Protein AF-A0A841FQS4-F1 (afdb_monomer_lite)

Sequence (306 aa):
MAGNSASDIAAKIALVEILIAAPLTRNRNVFKIAAIIFASQCDPEGVIEIGKKWGEVAQTLREAQKAVTSVVDSVSEEEWKSDDRDAFAETMEDVKGALQGMEYLAQALSIAMTVLGYLLLVLVIAMASLATYLLILGIASVIPWTKAVASAQIKVVAPIGYQALRRLEDAIGATGRAMAALVGAAAVIDAGIQIGHGNARAFAGDAFNGVVDSLDEIAAGAAAYWEVKGFGAAIKGGGALALPALGAGTGLNILPLPGPNGETAPAGQASAYGNQWIPDKGGWRDYNKLDTGTGWNDKPTPTEPK

Foldseek 3Di:
DDDDDPLLVLLLLLLVLLVLLCVLLVDLLSLLLNLLSLLLNDDLVVLLVVLVVLLVVLVVLVVVLVVLVVVLVPDDCVNDPDPVNVVVVVVSVVVSVVSNLSSVLSNVSSVLSNVLSVLSSVLSVLSSVLSNVSSVLSVLCVPVVSNVVSSVVCVVSSVVSSVVSVVSVVVSVVSVVVNLVSLVVSLVVVQVVCVVVVNNVVSVPDSVVVSVVVVVVVVVVVVLSVVSSVVSVVSSVVPPDCPVVCPPDDLNCSDQDQDPVRDTDDRDCVVVVVVVPDPDPPPPDPPVPDPPDDDPDDDDDDDDDD

Radius of gyration: 28.56 Å; chains: 1; bounding box: 81×47×86 Å

pLDDT: mean 73.49, std 23.64, range [29.98, 97.81]

Structure (mmCIF, N/CA/C/O backbone):
data_AF-A0A841FQS4-F1
#
_entry.id   AF-A0A841FQS4-F1
#
loop_
_atom_site.group_PDB
_atom_site.id
_atom_site.type_symbol
_atom_site.label_atom_id
_atom_site.label_alt_id
_atom_site.label_comp_id
_atom_site.label_asym_id
_atom_site.label_entity_id
_atom_site.label_seq_id
_atom_site.pdbx_PDB_ins_code
_atom_site.Cartn_x
_atom_site.Cartn_y
_atom_site.Cartn_z
_atom_site.occupancy
_atom_site.B_iso_or_equiv
_atom_site.auth_seq_id
_atom_site.auth_comp_id
_atom_site.auth_asym_id
_atom_site.auth_atom_id
_atom_site.pdbx_PDB_model_num
ATOM 1 N N . MET A 1 1 ? 8.365 22.282 6.718 1.00 44.91 1 MET A N 1
ATOM 2 C CA . MET A 1 1 ? 8.619 21.829 5.335 1.00 44.91 1 MET A CA 1
ATOM 3 C C . MET A 1 1 ? 9.077 20.386 5.429 1.00 44.91 1 MET A C 1
ATOM 5 O O . MET A 1 1 ? 10.195 20.161 5.871 1.00 44.91 1 MET A O 1
ATOM 9 N N . ALA A 1 2 ? 8.197 19.420 5.165 1.00 53.47 2 ALA A N 1
ATOM 10 C CA . ALA A 1 2 ? 8.615 18.022 5.104 1.00 53.47 2 ALA A CA 1
ATOM 11 C C . ALA A 1 2 ? 9.486 17.861 3.851 1.00 53.47 2 ALA A C 1
ATOM 13 O O . ALA A 1 2 ? 9.052 18.223 2.758 1.00 53.47 2 ALA A O 1
ATOM 14 N N . GLY A 1 3 ? 10.740 17.443 4.019 1.00 71.12 3 GLY A N 1
ATOM 15 C CA . GLY A 1 3 ? 11.588 17.097 2.880 1.00 71.12 3 GLY A CA 1
ATOM 16 C C . GLY A 1 3 ? 10.996 15.897 2.143 1.00 71.12 3 GLY A C 1
ATOM 17 O O . GLY A 1 3 ? 10.368 15.049 2.770 1.00 71.12 3 GLY A O 1
ATOM 18 N N . ASN A 1 4 ? 11.184 15.831 0.824 1.00 83.12 4 ASN A N 1
ATOM 19 C CA . ASN A 1 4 ? 10.769 14.669 0.038 1.00 83.12 4 ASN A CA 1
ATOM 20 C C . ASN A 1 4 ? 11.457 13.407 0.586 1.00 83.12 4 ASN A C 1
ATOM 22 O O . ASN A 1 4 ? 12.676 13.421 0.794 1.00 83.12 4 ASN A O 1
ATOM 26 N N . SER A 1 5 ? 10.693 12.335 0.809 1.00 87.56 5 SER A N 1
ATOM 27 C CA . SER A 1 5 ? 11.239 11.042 1.226 1.00 87.56 5 SER A CA 1
ATOM 28 C C . SER A 1 5 ? 12.178 10.479 0.150 1.00 87.56 5 SER A C 1
ATOM 30 O O . SER A 1 5 ? 12.083 10.810 -1.038 1.00 87.56 5 SER A O 1
ATOM 32 N N . ALA A 1 6 ? 13.124 9.621 0.544 1.00 88.12 6 ALA A N 1
ATOM 33 C CA . ALA A 1 6 ? 14.054 9.012 -0.412 1.00 88.12 6 ALA A CA 1
ATOM 34 C C . ALA A 1 6 ? 13.309 8.156 -1.453 1.00 88.12 6 ALA A C 1
ATOM 36 O O . ALA A 1 6 ? 13.697 8.104 -2.623 1.00 88.12 6 ALA A O 1
ATOM 37 N N . SER A 1 7 ? 12.215 7.521 -1.028 1.00 86.75 7 SER A N 1
ATOM 38 C CA . SER A 1 7 ? 11.323 6.741 -1.883 1.00 86.75 7 SER A CA 1
ATOM 39 C C . SER A 1 7 ? 10.566 7.606 -2.903 1.00 86.75 7 SER A C 1
ATOM 41 O O . SER A 1 7 ? 10.516 7.230 -4.076 1.00 86.75 7 SER A O 1
ATOM 43 N N . ASP A 1 8 ? 10.077 8.792 -2.521 1.00 87.06 8 ASP A N 1
ATOM 44 C CA . ASP A 1 8 ? 9.467 9.759 -3.451 1.00 87.06 8 ASP A CA 1
ATOM 45 C C . ASP A 1 8 ? 10.464 10.232 -4.526 1.00 87.06 8 ASP A C 1
ATOM 47 O O . ASP A 1 8 ? 10.166 10.231 -5.726 1.00 87.06 8 ASP A O 1
ATOM 51 N N . ILE A 1 9 ? 11.695 10.557 -4.119 1.00 89.19 9 ILE A N 1
ATOM 52 C CA . ILE A 1 9 ? 12.762 10.943 -5.054 1.00 89.19 9 ILE A CA 1
ATOM 53 C C . ILE A 1 9 ? 13.064 9.796 -6.029 1.00 89.19 9 ILE A C 1
ATOM 55 O O . ILE A 1 9 ? 13.137 10.020 -7.240 1.00 89.19 9 ILE A O 1
ATOM 59 N N . ALA A 1 10 ? 13.199 8.564 -5.528 1.00 89.56 10 ALA A N 1
ATOM 60 C CA . ALA A 1 10 ? 13.464 7.394 -6.360 1.00 89.56 10 ALA A CA 1
ATOM 61 C C . ALA A 1 10 ? 12.340 7.136 -7.377 1.00 89.56 10 ALA A C 1
ATOM 63 O O . ALA A 1 10 ? 12.626 6.875 -8.547 1.00 89.56 10 ALA A O 1
ATOM 64 N N . ALA A 1 11 ? 11.071 7.261 -6.973 1.00 88.56 11 ALA A N 1
ATOM 65 C CA . ALA A 1 11 ? 9.926 7.097 -7.869 1.00 88.56 11 ALA A CA 1
ATOM 66 C C . ALA A 1 11 ? 9.901 8.160 -8.984 1.00 88.56 11 ALA A C 1
ATOM 68 O O . ALA A 1 11 ? 9.643 7.841 -10.150 1.00 88.56 11 ALA A O 1
ATOM 69 N N . LYS A 1 12 ? 10.225 9.416 -8.653 1.00 88.81 12 LYS A N 1
ATOM 70 C CA . LYS A 1 12 ? 10.324 10.515 -9.630 1.00 88.81 12 LYS A CA 1
ATOM 71 C C . LYS A 1 12 ? 11.471 10.307 -10.616 1.00 88.81 12 LYS A C 1
ATOM 73 O O . LYS A 1 12 ? 11.269 10.477 -11.819 1.00 88.81 12 LYS A O 1
ATOM 78 N N . ILE A 1 13 ? 12.644 9.892 -10.133 1.00 91.12 13 ILE A N 1
ATOM 79 C CA . ILE A 1 13 ? 13.789 9.551 -10.992 1.00 91.12 13 ILE A CA 1
ATOM 80 C C . ILE A 1 13 ? 13.413 8.402 -11.930 1.00 91.12 13 ILE A C 1
ATOM 82 O O . ILE A 1 13 ? 13.557 8.542 -13.143 1.00 91.12 13 ILE A O 1
ATOM 86 N N . ALA A 1 14 ? 12.838 7.319 -11.398 1.00 92.62 14 ALA A N 1
ATOM 87 C CA . ALA A 1 14 ? 12.398 6.170 -12.186 1.00 92.62 14 ALA A CA 1
ATOM 88 C C . ALA A 1 14 ? 11.432 6.572 -13.312 1.00 92.62 14 ALA A C 1
ATOM 90 O O . ALA A 1 14 ? 11.533 6.071 -14.435 1.00 92.62 14 ALA A O 1
ATOM 91 N N . LEU A 1 15 ? 10.509 7.502 -13.033 1.00 91.06 15 LEU A N 1
ATOM 92 C CA . LEU A 1 15 ? 9.587 8.023 -14.040 1.00 91.06 15 LEU A CA 1
ATOM 93 C C . LEU A 1 15 ? 10.327 8.771 -15.157 1.00 91.06 15 LEU A C 1
ATOM 95 O O . LEU A 1 15 ? 10.057 8.541 -16.335 1.00 91.06 15 LEU A O 1
ATOM 99 N N . VAL A 1 16 ? 11.265 9.654 -14.818 1.00 92.69 16 VAL A N 1
ATOM 100 C CA . VAL A 1 16 ? 12.047 10.383 -15.830 1.00 92.69 16 VAL A CA 1
ATOM 101 C C . VAL A 1 16 ? 12.859 9.407 -16.686 1.00 92.69 16 VAL A C 1
ATOM 103 O O . VAL A 1 16 ? 12.826 9.483 -17.916 1.00 92.69 16 VAL A O 1
ATOM 106 N N . GLU A 1 17 ? 13.531 8.445 -16.055 1.00 94.44 17 GLU A N 1
ATOM 107 C CA . GLU A 1 17 ? 14.345 7.446 -16.747 1.00 94.44 17 GLU A CA 1
ATOM 108 C C . GLU A 1 17 ? 13.517 6.595 -17.715 1.00 94.44 17 GLU A C 1
ATOM 110 O O . GLU A 1 17 ? 13.900 6.430 -18.878 1.00 94.44 17 GLU A O 1
ATOM 115 N N . ILE A 1 18 ? 12.356 6.090 -17.281 1.00 94.38 18 ILE A N 1
ATOM 116 C CA . ILE A 1 18 ? 11.516 5.247 -18.138 1.00 94.38 18 ILE A CA 1
ATOM 117 C C . ILE A 1 18 ? 10.878 6.043 -19.284 1.00 94.38 18 ILE A C 1
ATOM 119 O O . ILE A 1 18 ? 10.723 5.504 -20.384 1.00 94.38 18 ILE A O 1
ATOM 123 N N . LEU A 1 19 ? 10.554 7.325 -19.072 1.00 91.12 19 LEU A N 1
ATOM 124 C CA . LEU A 1 19 ? 10.032 8.205 -20.122 1.00 91.12 19 LEU A CA 1
ATOM 125 C C . LEU A 1 19 ? 11.078 8.496 -21.205 1.00 91.12 19 LEU A C 1
ATOM 127 O O . LEU A 1 19 ? 10.711 8.620 -22.373 1.00 91.12 19 LEU A O 1
ATOM 131 N N . ILE A 1 20 ? 12.366 8.539 -20.853 1.00 91.31 20 ILE A N 1
ATOM 132 C CA . ILE A 1 20 ? 13.469 8.622 -21.824 1.00 91.31 20 ILE A CA 1
ATOM 133 C C . ILE A 1 20 ? 13.703 7.258 -22.493 1.00 91.31 20 ILE A C 1
ATOM 135 O O . ILE A 1 20 ? 13.885 7.176 -23.710 1.00 91.31 20 ILE A O 1
ATOM 139 N N . ALA A 1 21 ? 13.662 6.163 -21.729 1.00 92.50 21 ALA A N 1
ATOM 140 C CA . ALA A 1 21 ? 13.907 4.814 -22.241 1.00 92.50 21 ALA A CA 1
ATOM 141 C C . ALA A 1 21 ? 12.836 4.345 -23.247 1.00 92.50 21 ALA A C 1
ATOM 143 O O . ALA A 1 21 ? 13.149 3.692 -24.248 1.00 92.50 21 ALA A O 1
ATOM 144 N N . ALA A 1 22 ? 11.562 4.664 -23.010 1.00 91.06 22 ALA A N 1
ATOM 145 C CA . ALA A 1 22 ? 10.444 4.218 -23.842 1.00 91.06 22 ALA A CA 1
ATOM 146 C C . ALA A 1 22 ? 10.589 4.569 -25.344 1.00 91.06 22 ALA A C 1
ATOM 148 O O . ALA A 1 22 ? 10.534 3.647 -26.168 1.00 91.06 22 ALA A O 1
ATOM 149 N N . PRO A 1 23 ? 10.837 5.833 -25.748 1.00 91.44 23 PRO A N 1
ATOM 150 C CA . PRO A 1 23 ? 11.033 6.180 -27.155 1.00 91.44 23 PRO A CA 1
ATOM 151 C C . PRO A 1 23 ? 12.329 5.607 -27.744 1.00 91.44 23 PRO A C 1
ATOM 153 O O . PRO A 1 23 ? 12.330 5.217 -28.914 1.00 91.44 23 PRO A O 1
ATOM 156 N N . LEU A 1 24 ? 13.408 5.505 -26.956 1.00 92.56 24 LEU A N 1
ATOM 157 C CA . LEU A 1 24 ? 14.686 4.945 -27.418 1.00 92.56 24 LEU A CA 1
ATOM 158 C C . LEU A 1 24 ? 14.552 3.464 -27.786 1.00 92.56 24 LEU A C 1
ATOM 160 O O . LEU A 1 24 ? 15.002 3.033 -28.846 1.00 92.56 24 LEU A O 1
ATOM 164 N N . THR A 1 25 ? 13.878 2.691 -26.935 1.00 91.62 25 THR A N 1
ATOM 165 C CA . THR A 1 25 ? 13.723 1.241 -27.116 1.00 91.62 25 THR A CA 1
ATOM 166 C C . THR A 1 25 ? 12.666 0.861 -28.156 1.00 91.62 25 THR A C 1
ATOM 168 O O . THR A 1 25 ? 12.694 -0.261 -28.670 1.00 91.62 25 THR A O 1
ATOM 171 N N . ARG A 1 26 ? 11.701 1.754 -28.439 1.00 92.62 26 ARG A N 1
ATOM 172 C CA . ARG A 1 26 ? 10.516 1.505 -29.291 1.00 92.62 26 ARG A CA 1
ATOM 173 C C . ARG A 1 26 ? 9.761 0.217 -28.928 1.00 92.62 26 ARG A C 1
ATOM 175 O O . ARG A 1 26 ? 9.121 -0.405 -29.777 1.00 92.62 26 ARG A O 1
ATOM 182 N N . ASN A 1 27 ? 9.841 -0.213 -27.669 1.00 92.25 27 ASN A N 1
ATOM 183 C CA . ASN A 1 27 ? 9.253 -1.465 -27.209 1.00 92.25 27 ASN A CA 1
ATOM 184 C C . ASN A 1 27 ? 7.958 -1.198 -26.432 1.00 92.25 27 ASN A C 1
ATOM 186 O O . ASN A 1 27 ? 7.949 -0.493 -25.425 1.00 92.25 27 ASN A O 1
ATOM 190 N N . ARG A 1 28 ? 6.856 -1.825 -26.858 1.00 93.06 28 ARG A N 1
ATOM 191 C CA . ARG A 1 28 ? 5.527 -1.642 -26.250 1.00 93.06 28 ARG A CA 1
ATOM 192 C C . ARG A 1 28 ? 5.483 -1.978 -24.754 1.00 93.06 28 ARG A C 1
ATOM 194 O O . ARG A 1 28 ? 4.702 -1.372 -24.028 1.00 93.06 28 ARG A O 1
ATOM 201 N N . ASN A 1 29 ? 6.278 -2.936 -24.277 1.00 92.94 29 ASN A N 1
ATOM 202 C CA . ASN A 1 29 ? 6.293 -3.285 -22.854 1.00 92.94 29 ASN A CA 1
ATOM 203 C C . ASN A 1 29 ? 6.981 -2.209 -22.005 1.00 92.94 29 ASN A C 1
ATOM 205 O O . ASN A 1 29 ? 6.556 -2.000 -20.878 1.00 92.94 29 ASN A O 1
ATOM 209 N N . VAL A 1 30 ? 7.949 -1.469 -22.556 1.00 92.69 30 VAL A N 1
ATOM 210 C CA . VAL A 1 30 ? 8.590 -0.341 -21.856 1.00 92.69 30 VAL A CA 1
ATOM 211 C C . VAL A 1 30 ? 7.589 0.801 -21.650 1.00 92.69 30 VAL A C 1
ATOM 213 O O . VAL A 1 30 ? 7.502 1.339 -20.554 1.00 92.69 30 VAL A O 1
ATOM 216 N N . PHE A 1 31 ? 6.722 1.080 -22.633 1.00 90.56 31 PHE A N 1
ATOM 217 C CA . PHE A 1 31 ? 5.599 2.017 -22.452 1.00 90.56 31 PHE A CA 1
ATOM 218 C C . PHE A 1 31 ? 4.590 1.553 -21.394 1.00 90.56 31 PHE A C 1
ATOM 220 O O . PHE A 1 31 ? 4.076 2.362 -20.628 1.00 90.56 31 PHE A O 1
ATOM 227 N N . LYS A 1 32 ? 4.299 0.247 -21.322 1.00 91.81 32 LYS A N 1
ATOM 228 C CA . LYS A 1 32 ? 3.426 -0.288 -20.265 1.00 91.81 32 LYS A CA 1
ATOM 229 C C . LYS A 1 32 ? 4.062 -0.162 -18.880 1.00 91.81 32 LYS A C 1
ATOM 231 O O . LYS A 1 32 ? 3.346 0.129 -17.933 1.00 91.81 32 LYS A O 1
ATOM 236 N N . ILE A 1 33 ? 5.374 -0.381 -18.771 1.00 92.50 33 ILE A N 1
ATOM 237 C CA . ILE A 1 33 ? 6.124 -0.162 -17.529 1.00 92.50 33 ILE A CA 1
ATOM 238 C C . ILE A 1 33 ? 6.059 1.318 -17.143 1.00 92.50 33 ILE A C 1
ATOM 240 O O . ILE A 1 33 ? 5.735 1.613 -16.002 1.00 92.50 33 ILE A O 1
ATOM 244 N N . ALA A 1 34 ? 6.254 2.241 -18.092 1.00 90.50 34 ALA A N 1
ATOM 245 C CA . ALA A 1 34 ? 6.119 3.675 -17.834 1.00 90.50 34 ALA A CA 1
ATOM 246 C C . ALA A 1 34 ? 4.733 4.043 -17.281 1.00 90.50 34 ALA A C 1
ATOM 248 O O . ALA A 1 34 ? 4.642 4.808 -16.329 1.00 90.50 34 ALA A O 1
ATOM 249 N N . ALA A 1 35 ? 3.663 3.450 -17.821 1.00 86.19 35 ALA A N 1
ATOM 250 C CA . ALA A 1 35 ? 2.310 3.656 -17.309 1.00 86.19 35 ALA A CA 1
ATOM 251 C C . ALA A 1 35 ? 2.124 3.128 -15.873 1.00 86.19 35 ALA A C 1
ATOM 253 O O . ALA A 1 35 ? 1.462 3.788 -15.080 1.00 86.19 35 ALA A O 1
ATOM 254 N N . ILE A 1 36 ? 2.718 1.976 -15.527 1.00 88.06 36 ILE A N 1
ATOM 255 C CA . ILE A 1 36 ? 2.707 1.455 -14.147 1.00 88.06 36 ILE A CA 1
ATOM 256 C C . ILE A 1 36 ? 3.462 2.404 -13.212 1.00 88.06 36 ILE A C 1
ATOM 258 O O . ILE A 1 36 ? 2.931 2.769 -12.169 1.00 88.06 36 ILE A O 1
ATOM 262 N N . ILE A 1 37 ? 4.669 2.833 -13.598 1.00 89.56 37 ILE A N 1
ATOM 263 C CA . ILE A 1 37 ? 5.503 3.742 -12.795 1.00 89.56 37 ILE A CA 1
ATOM 264 C C . ILE A 1 37 ? 4.786 5.070 -12.558 1.00 89.56 37 ILE A C 1
ATOM 266 O O . ILE A 1 37 ? 4.766 5.574 -11.440 1.00 89.56 37 ILE A O 1
ATOM 270 N N . PHE A 1 38 ? 4.149 5.607 -13.597 1.00 85.31 38 PHE A N 1
ATOM 271 C CA . PHE A 1 38 ? 3.341 6.814 -13.494 1.00 85.31 38 PHE A CA 1
ATOM 272 C C . PHE A 1 38 ? 2.141 6.630 -12.556 1.00 85.31 38 PHE A C 1
ATOM 274 O O . PHE A 1 38 ? 1.880 7.488 -11.722 1.00 85.31 38 PHE A O 1
ATOM 281 N N . ALA A 1 39 ? 1.438 5.497 -12.654 1.00 83.31 39 ALA A N 1
ATOM 282 C CA . ALA A 1 39 ? 0.281 5.212 -11.808 1.00 83.31 39 ALA A CA 1
ATOM 283 C C . ALA A 1 39 ? 0.629 4.859 -10.356 1.00 83.31 39 ALA A C 1
ATOM 285 O O . ALA A 1 39 ? -0.244 4.904 -9.494 1.00 83.31 39 ALA A O 1
ATOM 286 N N . SER A 1 40 ? 1.887 4.515 -10.088 1.00 85.19 40 SER A N 1
ATOM 287 C CA . SER A 1 40 ? 2.355 4.023 -8.790 1.00 85.19 40 SER A CA 1
ATOM 288 C C . SER A 1 40 ? 3.236 5.038 -8.057 1.00 85.19 40 SER A C 1
ATOM 290 O O . SER A 1 40 ? 4.112 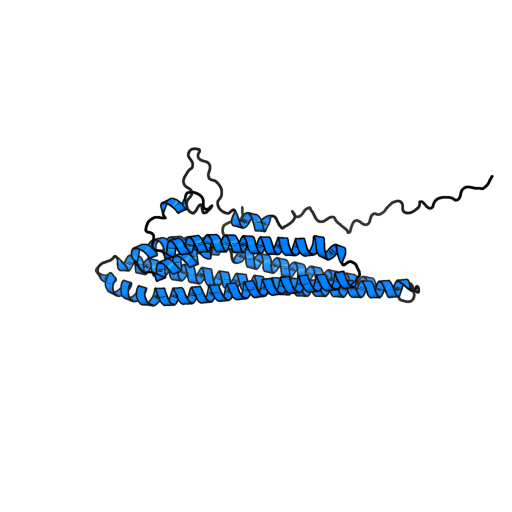4.649 -7.286 1.00 85.19 40 SER A O 1
ATOM 292 N N . GLN A 1 41 ? 3.039 6.340 -8.293 1.00 83.25 41 GLN A N 1
ATOM 293 C CA . GLN A 1 41 ? 3.691 7.382 -7.498 1.00 83.25 41 GLN A CA 1
ATOM 294 C C . GLN A 1 41 ? 3.021 7.483 -6.127 1.00 83.25 41 GLN A C 1
ATOM 296 O O . GLN A 1 41 ? 2.023 8.176 -5.948 1.00 83.25 41 GLN A O 1
ATOM 301 N N . CYS A 1 42 ? 3.561 6.744 -5.166 1.00 82.81 42 CYS A N 1
ATOM 302 C CA . CYS A 1 42 ? 3.098 6.708 -3.785 1.00 82.81 42 CYS A CA 1
ATOM 303 C C . CYS A 1 42 ? 4.251 7.001 -2.820 1.00 82.81 42 CYS A C 1
ATOM 305 O O . CYS A 1 42 ? 5.402 6.691 -3.126 1.00 82.81 42 CYS A O 1
ATOM 307 N N . ASP A 1 43 ? 3.923 7.521 -1.636 1.00 88.12 43 ASP A N 1
ATOM 308 C CA . ASP A 1 43 ? 4.860 7.679 -0.521 1.00 88.12 43 ASP A CA 1
ATOM 309 C C . ASP A 1 43 ? 4.719 6.494 0.459 1.00 88.12 43 ASP A C 1
ATOM 311 O O . ASP A 1 43 ? 3.824 6.501 1.311 1.00 88.12 43 ASP A O 1
ATOM 315 N N . PRO A 1 44 ? 5.536 5.426 0.329 1.00 90.94 44 PRO A N 1
ATOM 316 C CA . PRO A 1 44 ? 5.412 4.239 1.174 1.00 90.94 44 PRO A CA 1
ATOM 317 C C . PRO A 1 44 ? 5.711 4.539 2.647 1.00 90.94 44 PRO A C 1
ATOM 319 O O . PRO A 1 44 ? 5.134 3.903 3.528 1.00 90.94 44 PRO A O 1
ATOM 322 N N . GLU A 1 45 ? 6.591 5.504 2.923 1.00 89.50 45 GLU A N 1
ATOM 323 C CA . GLU A 1 45 ? 6.965 5.890 4.285 1.00 89.50 45 GLU A CA 1
ATOM 324 C C . GLU A 1 45 ? 5.774 6.506 5.024 1.00 89.50 45 GLU A C 1
ATOM 326 O O . GLU A 1 45 ? 5.487 6.094 6.151 1.00 89.50 45 GLU A O 1
ATOM 331 N N . GLY A 1 46 ? 5.016 7.385 4.359 1.00 89.12 46 GLY A N 1
ATOM 332 C CA . GLY A 1 46 ? 3.775 7.939 4.899 1.00 89.12 46 GLY A CA 1
ATOM 333 C C . GLY A 1 46 ? 2.741 6.863 5.251 1.00 89.12 46 GLY A C 1
ATOM 334 O O . GLY A 1 46 ? 2.132 6.917 6.320 1.00 89.12 46 GLY A O 1
ATOM 335 N N . VAL A 1 47 ? 2.585 5.828 4.416 1.00 89.88 47 VAL A N 1
ATOM 336 C CA . VAL A 1 47 ? 1.660 4.710 4.700 1.00 89.88 47 VAL A CA 1
ATOM 337 C C . VAL A 1 47 ? 2.105 3.908 5.930 1.00 89.88 47 VAL A C 1
ATOM 339 O O . VAL A 1 47 ? 1.278 3.558 6.775 1.00 89.88 47 VAL A O 1
ATOM 342 N N . ILE A 1 48 ? 3.409 3.649 6.076 1.00 92.25 48 ILE A N 1
ATOM 343 C CA . ILE A 1 48 ? 3.959 2.970 7.262 1.00 92.25 48 ILE A CA 1
ATOM 344 C C . ILE A 1 48 ? 3.748 3.824 8.518 1.00 92.25 48 ILE A C 1
ATOM 346 O O . ILE A 1 48 ? 3.397 3.291 9.571 1.00 92.25 48 ILE A O 1
ATOM 350 N N . GLU A 1 49 ? 3.944 5.141 8.431 1.00 91.56 49 GLU A N 1
ATOM 351 C CA . GLU A 1 49 ? 3.709 6.054 9.553 1.00 91.56 49 GLU A CA 1
ATOM 352 C C . GLU A 1 49 ? 2.239 6.049 9.993 1.00 91.56 49 GLU A C 1
ATOM 354 O O . GLU A 1 49 ? 1.958 5.955 11.189 1.00 91.56 49 GLU A O 1
ATOM 359 N N . ILE A 1 50 ? 1.296 6.070 9.046 1.00 87.88 50 ILE A N 1
ATOM 360 C CA . ILE A 1 50 ? -0.138 5.928 9.341 1.00 87.88 50 ILE A CA 1
ATOM 361 C C . ILE A 1 50 ? -0.412 4.588 10.036 1.00 87.88 50 ILE A C 1
ATOM 363 O O . ILE A 1 50 ? -1.128 4.549 11.038 1.00 87.88 50 ILE A O 1
ATOM 367 N N . GLY A 1 51 ? 0.204 3.499 9.566 1.00 91.00 51 GLY A N 1
ATOM 368 C CA . GLY A 1 51 ? 0.125 2.196 10.228 1.00 91.00 51 GLY A CA 1
ATOM 369 C C . GLY A 1 51 ? 0.591 2.243 11.687 1.00 91.00 51 GLY A C 1
ATOM 370 O O . GLY A 1 51 ? -0.075 1.691 12.563 1.00 91.00 51 GLY A O 1
ATOM 371 N N . LYS A 1 52 ? 1.684 2.953 11.989 1.00 94.56 52 LYS A N 1
ATOM 372 C CA . LYS A 1 52 ? 2.163 3.132 13.373 1.00 94.56 52 LYS A CA 1
ATOM 373 C C . LYS A 1 52 ? 1.175 3.914 14.237 1.00 94.56 52 LYS A C 1
ATOM 375 O O . LYS A 1 52 ? 0.903 3.477 15.350 1.00 94.56 52 LYS A O 1
ATOM 380 N N . LYS A 1 53 ? 0.585 4.994 13.713 1.00 92.19 53 LYS A N 1
ATOM 381 C CA . LYS A 1 53 ? -0.441 5.783 14.426 1.00 92.19 53 LYS A CA 1
ATOM 382 C C . LYS A 1 53 ? -1.655 4.931 14.805 1.00 92.19 53 LYS A C 1
ATOM 384 O O . LYS A 1 53 ? -2.128 5.012 15.930 1.00 92.19 53 LYS A O 1
ATOM 389 N N . TRP A 1 54 ? -2.110 4.044 13.919 1.00 92.19 54 TRP A N 1
ATOM 390 C CA . TRP A 1 54 ? -3.159 3.072 14.261 1.00 92.19 54 TRP A CA 1
ATOM 391 C C . TRP A 1 54 ? -2.736 2.087 15.360 1.00 92.19 54 TRP A C 1
ATOM 393 O O . TRP A 1 54 ? -3.558 1.679 16.178 1.00 92.19 54 TRP A O 1
ATOM 403 N N . GLY A 1 55 ? -1.451 1.732 15.416 1.00 94.19 55 GLY A N 1
ATOM 404 C CA . GLY A 1 55 ? -0.895 0.924 16.502 1.00 94.19 55 GLY A CA 1
ATOM 405 C C . GLY A 1 55 ? -0.909 1.659 17.845 1.00 94.19 55 GLY A C 1
ATOM 406 O O . GLY A 1 55 ? -1.255 1.061 18.862 1.00 94.19 55 GLY A O 1
ATOM 407 N N . GLU A 1 56 ? -0.600 2.958 17.845 1.00 95.12 56 GLU A N 1
ATOM 408 C CA . GLU A 1 56 ? -0.708 3.822 19.029 1.00 95.12 56 GLU A CA 1
ATOM 409 C C . GLU A 1 56 ? -2.165 3.929 19.503 1.00 95.12 56 GLU A C 1
ATOM 411 O O . GLU A 1 56 ? -2.431 3.753 20.689 1.00 95.12 56 GLU A O 1
ATOM 416 N N . VAL A 1 57 ? -3.122 4.103 18.581 1.00 91.25 57 VAL A N 1
ATOM 417 C CA . VAL A 1 57 ? -4.564 4.090 18.898 1.00 91.25 57 VAL A CA 1
ATOM 418 C C . VAL A 1 57 ? -4.976 2.771 19.556 1.00 91.25 57 VAL A C 1
ATOM 420 O O . VAL A 1 57 ? -5.661 2.787 20.578 1.00 91.25 57 VAL A O 1
ATOM 423 N N . ALA A 1 58 ? -4.528 1.628 19.026 1.00 94.38 58 ALA A N 1
ATOM 424 C CA . ALA A 1 58 ? -4.801 0.327 19.636 1.00 94.38 58 ALA A CA 1
ATOM 425 C C . ALA A 1 58 ? -4.243 0.242 21.069 1.00 94.38 58 ALA A C 1
ATOM 427 O O . ALA A 1 58 ? -4.917 -0.246 21.977 1.00 94.38 58 ALA A O 1
ATOM 428 N N . GLN A 1 59 ? -3.035 0.763 21.304 1.00 97.06 59 GLN A N 1
ATOM 429 C CA . GLN A 1 59 ? -2.461 0.813 22.648 1.00 97.06 59 GLN A CA 1
ATOM 430 C C . GLN A 1 59 ? -3.287 1.700 23.593 1.00 97.06 59 GLN A C 1
ATOM 432 O O . GLN A 1 59 ? -3.573 1.280 24.715 1.00 97.06 59 GLN A O 1
ATOM 437 N N . THR A 1 60 ? -3.712 2.884 23.147 1.00 94.94 60 THR A N 1
ATOM 438 C CA . THR A 1 60 ? -4.558 3.780 23.947 1.00 94.94 60 THR A CA 1
ATOM 439 C C . THR A 1 60 ? -5.900 3.134 24.299 1.00 94.94 60 THR A C 1
ATOM 441 O O . THR A 1 60 ? -6.342 3.233 25.442 1.00 94.94 60 THR A O 1
ATOM 444 N N . LEU A 1 61 ? -6.527 2.413 23.363 1.00 93.44 61 LEU A N 1
ATOM 445 C CA . LEU A 1 61 ? -7.772 1.677 23.621 1.00 93.44 61 LEU A CA 1
ATOM 446 C C . LEU A 1 61 ? -7.583 0.582 24.678 1.00 93.44 61 LEU A C 1
ATOM 448 O O . LEU A 1 61 ? -8.403 0.454 25.588 1.00 93.44 61 LEU A O 1
ATOM 452 N N . ARG A 1 62 ? -6.462 -0.145 24.625 1.00 96.62 62 ARG A N 1
ATOM 453 C CA . ARG A 1 62 ? -6.102 -1.141 25.644 1.00 96.62 62 ARG A CA 1
ATOM 454 C C . ARG A 1 62 ? -5.911 -0.513 27.025 1.00 96.62 62 ARG A C 1
ATOM 456 O O . ARG A 1 62 ? -6.308 -1.085 28.040 1.00 96.62 62 ARG A O 1
ATOM 463 N N . GLU A 1 63 ? -5.261 0.645 27.091 1.00 96.44 63 GLU A N 1
ATOM 464 C CA . GLU A 1 63 ? -5.063 1.385 28.342 1.00 96.44 63 GLU A CA 1
ATOM 465 C C . GLU A 1 63 ? -6.398 1.891 28.907 1.00 96.44 63 GLU A C 1
ATOM 467 O O . GLU A 1 63 ? -6.654 1.724 30.101 1.00 96.44 63 GLU A O 1
ATOM 472 N N . ALA A 1 64 ? -7.290 2.396 28.050 1.00 94.88 64 ALA A N 1
ATOM 473 C CA . ALA A 1 64 ? -8.648 2.776 28.432 1.00 94.88 64 ALA A CA 1
ATOM 474 C C . ALA A 1 64 ? -9.450 1.579 28.970 1.00 94.88 64 ALA A C 1
ATOM 476 O O . ALA A 1 64 ? -10.091 1.689 30.014 1.00 94.88 64 ALA A O 1
ATOM 477 N N . GLN A 1 65 ? -9.355 0.410 28.327 1.00 96.19 65 GLN A N 1
ATOM 478 C CA . GLN A 1 65 ? -10.004 -0.820 28.790 1.00 96.19 65 GLN A CA 1
ATOM 479 C C . GLN A 1 65 ? -9.5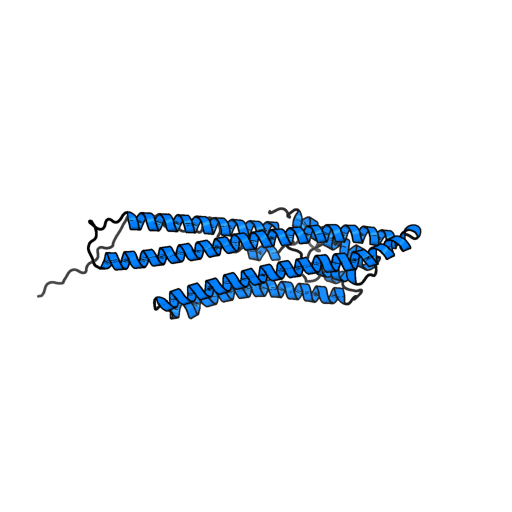36 -1.223 30.201 1.00 96.19 65 GLN A C 1
ATOM 481 O O . GLN A 1 65 ? -10.346 -1.615 31.049 1.00 96.19 65 GLN A O 1
ATOM 486 N N . LYS A 1 66 ? -8.228 -1.114 30.472 1.00 96.62 66 LYS A N 1
ATOM 487 C CA . LYS A 1 66 ? -7.656 -1.382 31.802 1.00 96.62 66 LYS A CA 1
ATOM 488 C C . LYS A 1 66 ? -8.134 -0.375 32.842 1.00 96.62 66 LYS A C 1
ATOM 490 O O . LYS A 1 66 ? -8.456 -0.785 33.952 1.00 96.62 66 LYS A O 1
ATOM 495 N N . ALA A 1 67 ? -8.199 0.908 32.489 1.00 95.56 67 ALA A N 1
ATOM 496 C CA . ALA A 1 67 ? -8.701 1.951 33.381 1.00 95.56 67 ALA A CA 1
ATOM 497 C C . ALA A 1 67 ? -10.175 1.715 33.739 1.00 95.56 67 ALA A C 1
ATOM 499 O O . ALA A 1 67 ? -10.526 1.733 34.915 1.00 95.56 67 ALA A O 1
ATOM 500 N N . VAL A 1 68 ? -11.007 1.395 32.743 1.00 95.00 68 VAL A N 1
ATOM 501 C CA . VAL A 1 68 ? -12.413 1.017 32.939 1.00 95.00 68 VAL A CA 1
ATOM 502 C C . VAL A 1 68 ? -12.534 -0.185 33.875 1.00 95.00 68 VAL A C 1
ATOM 504 O O . VAL A 1 68 ? -13.257 -0.115 34.863 1.00 95.00 68 VAL A O 1
ATOM 507 N N . THR A 1 69 ? -11.777 -1.255 33.615 1.00 95.75 69 THR A N 1
ATOM 508 C CA . THR A 1 69 ? -11.792 -2.458 34.465 1.00 95.75 69 THR A CA 1
ATOM 509 C C . THR A 1 69 ? -11.380 -2.119 35.901 1.00 95.75 69 THR A C 1
ATOM 511 O O . THR A 1 69 ? -12.057 -2.511 36.839 1.00 95.75 69 THR A O 1
ATOM 514 N N . SER A 1 70 ? -10.335 -1.306 36.082 1.00 96.25 70 SER A N 1
ATOM 515 C CA . SER A 1 70 ? -9.880 -0.885 37.411 1.00 96.25 70 SER A CA 1
ATOM 516 C C . SER A 1 70 ? -10.921 -0.066 38.179 1.00 96.25 70 SER A C 1
ATOM 518 O O . SER A 1 70 ? -10.967 -0.167 39.402 1.00 96.25 70 SER A O 1
ATOM 520 N N . VAL A 1 71 ? -11.713 0.769 37.500 1.00 94.06 71 VAL A N 1
ATOM 521 C CA . VAL A 1 71 ? -12.779 1.558 38.137 1.00 94.06 71 VAL A CA 1
ATOM 522 C C . VAL A 1 71 ? -13.936 0.651 38.542 1.00 94.06 71 VAL A C 1
ATOM 524 O O . VAL A 1 71 ? -14.409 0.756 39.671 1.00 94.06 71 VAL A O 1
ATOM 527 N N . VAL A 1 72 ? -14.342 -0.277 37.672 1.00 94.12 72 VAL A N 1
ATOM 528 C CA . VAL A 1 72 ? -15.406 -1.251 37.971 1.00 94.12 72 VAL A CA 1
ATOM 529 C C . VAL A 1 72 ? -15.008 -2.135 39.152 1.00 94.12 72 VAL A C 1
ATOM 531 O O . VAL A 1 72 ? -15.776 -2.262 40.100 1.00 94.12 72 VAL A O 1
ATOM 534 N N . ASP A 1 73 ? -13.779 -2.656 39.148 1.00 94.19 73 ASP A N 1
ATOM 535 C CA . ASP A 1 73 ? -13.262 -3.523 40.212 1.00 94.19 73 ASP A CA 1
ATOM 536 C C . ASP A 1 73 ? -13.086 -2.787 41.553 1.00 94.19 73 ASP A C 1
ATOM 538 O O . ASP A 1 73 ? -13.072 -3.420 42.609 1.00 94.19 73 ASP A O 1
ATOM 542 N N . SER A 1 74 ? -12.933 -1.455 41.540 1.00 94.56 74 SER A N 1
ATOM 543 C CA . SER A 1 74 ? -12.791 -0.667 42.773 1.00 94.56 74 SER A CA 1
ATOM 544 C C . SER A 1 74 ? -14.101 -0.435 43.523 1.00 94.56 74 SER A C 1
ATOM 546 O O . SER A 1 74 ? -14.063 -0.077 44.699 1.00 94.56 74 SER A O 1
ATOM 548 N N . VAL A 1 75 ? -15.250 -0.631 42.870 1.00 92.69 75 VAL A N 1
ATOM 549 C CA . VAL A 1 75 ? -16.558 -0.466 43.506 1.00 92.69 75 VAL A CA 1
ATOM 550 C C . VAL A 1 75 ? -16.935 -1.780 44.182 1.00 92.69 75 VAL A C 1
ATOM 552 O O . VAL A 1 75 ? -17.365 -2.735 43.531 1.00 92.69 75 VAL A O 1
ATOM 555 N N . SER A 1 76 ? -16.742 -1.845 45.500 1.00 89.38 76 SER A N 1
ATOM 556 C CA . SER A 1 76 ? -17.001 -3.072 46.253 1.00 89.38 76 SER A CA 1
ATOM 557 C C . SER A 1 76 ? -18.500 -3.404 46.301 1.00 89.38 76 SER A C 1
ATOM 559 O O . SER A 1 76 ? -19.355 -2.520 46.400 1.00 89.38 76 SER A O 1
ATOM 561 N N . GLU A 1 77 ? -18.837 -4.699 46.281 1.00 89.56 77 GLU A N 1
ATOM 562 C CA . GLU A 1 77 ? -20.237 -5.160 46.394 1.00 89.56 77 GLU A CA 1
ATOM 563 C C . GLU A 1 77 ? -20.876 -4.771 47.737 1.00 89.56 77 GLU A C 1
ATOM 565 O O . GLU A 1 77 ? -22.095 -4.743 47.901 1.00 89.56 77 GLU A O 1
ATOM 570 N N . GLU A 1 78 ? -20.037 -4.507 48.736 1.00 91.88 78 GLU A N 1
ATOM 571 C CA . GLU A 1 78 ? -20.462 -4.169 50.086 1.00 91.88 78 GLU A CA 1
ATOM 572 C C . GLU A 1 78 ? -20.961 -2.721 50.175 1.00 91.88 78 GLU A C 1
ATOM 574 O O . GLU A 1 78 ? -21.887 -2.450 50.948 1.00 91.88 78 GLU A O 1
ATOM 579 N N . GLU A 1 79 ? -20.393 -1.821 49.365 1.00 90.44 79 GLU A N 1
ATOM 580 C CA . GLU A 1 79 ? -20.689 -0.384 49.353 1.00 90.44 79 GLU A CA 1
ATOM 581 C C . GLU A 1 79 ? -21.907 -0.026 48.490 1.00 90.44 79 GLU A C 1
ATOM 583 O O . GLU A 1 79 ? -22.616 0.931 48.810 1.00 90.44 79 GLU A O 1
ATOM 588 N N . TRP A 1 80 ? -22.197 -0.801 47.437 1.00 92.62 80 TRP A N 1
ATOM 589 C CA . TRP A 1 80 ? -23.326 -0.550 46.536 1.00 92.62 80 TRP A CA 1
ATOM 590 C C . TRP A 1 80 ? -24.203 -1.797 46.364 1.00 92.62 80 TRP A C 1
ATOM 592 O O . TRP A 1 80 ? -23.827 -2.752 45.699 1.00 92.62 80 TRP A O 1
ATOM 602 N N . LYS A 1 81 ? -25.402 -1.786 46.963 1.00 90.88 81 LYS A N 1
ATOM 603 C CA . LYS A 1 81 ? -26.334 -2.935 46.983 1.00 90.88 81 LYS A CA 1
ATOM 604 C C . LYS A 1 81 ? -27.645 -2.719 46.213 1.00 90.88 81 LYS A C 1
ATOM 606 O O . LYS A 1 81 ? -28.601 -3.442 46.475 1.00 90.88 81 LYS A O 1
ATOM 611 N N . SER A 1 82 ? -27.750 -1.698 45.359 1.00 92.88 82 SER A N 1
ATOM 612 C CA . SER A 1 82 ? -28.989 -1.476 44.592 1.00 92.88 82 SER A CA 1
ATOM 613 C C . SER A 1 82 ? -28.990 -2.272 43.290 1.00 92.88 82 SER A C 1
ATOM 615 O O . SER A 1 82 ? -27.926 -2.569 42.756 1.00 92.88 82 SER A O 1
ATOM 617 N N . ASP A 1 83 ? -30.184 -2.552 42.761 1.00 92.12 83 ASP A N 1
ATOM 618 C CA . ASP A 1 83 ? -30.380 -3.190 41.448 1.00 92.12 83 ASP A CA 1
ATOM 619 C C . ASP A 1 83 ? -29.686 -2.405 40.311 1.00 92.12 83 ASP A C 1
ATOM 621 O O . ASP A 1 83 ? -29.303 -2.972 39.290 1.00 92.12 83 ASP A O 1
ATOM 625 N N . ASP A 1 84 ? -29.448 -1.100 40.506 1.00 93.62 84 ASP A N 1
ATOM 626 C CA . ASP A 1 84 ? -28.699 -0.262 39.561 1.00 93.62 84 ASP A CA 1
ATOM 627 C C . ASP A 1 84 ? -27.230 -0.689 39.423 1.00 93.62 84 ASP A C 1
ATOM 629 O O . ASP A 1 84 ? -26.612 -0.409 38.395 1.00 93.62 84 ASP A O 1
ATOM 633 N N . ARG A 1 85 ? -26.657 -1.359 40.437 1.00 91.31 85 ARG A N 1
ATOM 634 C CA . ARG A 1 85 ? -25.285 -1.877 40.373 1.00 91.31 85 ARG A CA 1
ATOM 635 C C . ARG A 1 85 ? -25.154 -2.923 39.277 1.00 91.31 85 ARG A C 1
ATOM 637 O O . ARG A 1 85 ? -24.189 -2.874 38.519 1.00 91.31 85 ARG A O 1
ATOM 644 N N . ASP A 1 86 ? -26.104 -3.849 39.198 1.00 91.62 86 ASP A N 1
ATOM 645 C CA . ASP A 1 86 ? -26.058 -4.942 38.226 1.00 91.62 86 ASP A CA 1
ATOM 646 C C . ASP A 1 86 ? -26.223 -4.391 36.804 1.00 91.62 86 ASP A C 1
ATOM 648 O O . ASP A 1 86 ? -25.439 -4.725 35.918 1.00 91.62 86 ASP A O 1
ATOM 652 N N . ALA A 1 87 ? -27.151 -3.445 36.612 1.00 90.44 87 ALA A N 1
ATOM 653 C CA . ALA A 1 87 ? -27.323 -2.746 35.337 1.00 90.44 87 ALA A CA 1
ATOM 654 C C . ALA A 1 87 ? -26.074 -1.935 34.933 1.00 90.44 87 ALA A C 1
ATOM 656 O O . ALA A 1 87 ? -25.698 -1.887 33.757 1.00 90.44 87 ALA A O 1
ATOM 657 N N . PHE A 1 88 ? -25.404 -1.302 35.902 1.00 92.25 88 PHE A N 1
ATOM 658 C CA . PHE A 1 88 ? -24.135 -0.617 35.665 1.00 92.25 88 PHE A CA 1
ATOM 659 C C . PHE A 1 88 ? -23.025 -1.602 35.286 1.00 92.25 88 PHE A C 1
ATOM 661 O O . PHE A 1 88 ? -22.304 -1.351 34.323 1.00 92.25 88 PHE A O 1
ATOM 668 N N . ALA A 1 89 ? -22.894 -2.719 36.004 1.00 91.19 89 ALA A N 1
ATOM 669 C CA . ALA A 1 89 ? -21.890 -3.741 35.721 1.00 91.19 89 ALA A CA 1
ATOM 670 C C . ALA A 1 89 ? -22.059 -4.322 34.309 1.00 91.19 89 ALA A C 1
ATOM 672 O O . ALA A 1 89 ? -21.077 -4.393 33.571 1.00 91.19 89 ALA A O 1
ATOM 673 N N . GLU A 1 90 ? -23.296 -4.634 33.911 1.00 91.56 90 GLU A N 1
ATOM 674 C CA . GLU A 1 90 ? -23.635 -5.095 32.559 1.00 91.56 90 GLU A CA 1
ATOM 675 C C . GLU A 1 90 ? -23.240 -4.052 31.499 1.00 91.56 90 GLU A C 1
ATOM 677 O O . GLU A 1 90 ? -22.490 -4.349 30.571 1.00 91.56 90 GLU A O 1
ATOM 682 N N . THR A 1 91 ? -23.619 -2.784 31.699 1.00 91.38 91 THR A N 1
ATOM 683 C CA . THR A 1 91 ? -23.257 -1.692 30.774 1.00 91.38 91 THR A CA 1
ATOM 684 C C . THR A 1 91 ? -21.738 -1.517 30.655 1.00 91.38 91 THR A C 1
ATOM 686 O O . THR A 1 91 ? -21.203 -1.264 29.573 1.00 91.38 91 THR A O 1
ATOM 689 N N . MET A 1 92 ? -21.008 -1.628 31.765 1.00 93.69 92 MET A N 1
ATOM 690 C CA . MET A 1 92 ? -19.551 -1.494 31.759 1.00 93.69 92 MET A CA 1
ATOM 691 C C . MET A 1 92 ? -18.858 -2.691 31.096 1.00 93.69 92 MET A C 1
ATOM 693 O O . MET A 1 92 ? -17.801 -2.512 30.479 1.00 93.69 92 MET A O 1
ATOM 697 N N . GLU A 1 93 ? -19.441 -3.889 31.179 1.00 91.44 93 GLU A N 1
ATOM 698 C CA . GLU A 1 93 ? -18.986 -5.062 30.432 1.00 91.44 93 GLU A CA 1
ATOM 699 C C . GLU A 1 93 ? -19.159 -4.858 28.918 1.00 91.44 93 GLU A C 1
ATOM 701 O O . GLU A 1 93 ? -18.207 -5.088 28.162 1.00 91.44 93 GLU A O 1
ATOM 706 N N . ASP A 1 94 ? -20.289 -4.297 28.481 1.00 88.25 94 ASP A N 1
ATOM 707 C CA . ASP A 1 94 ? -20.517 -3.937 27.075 1.00 88.25 94 ASP A CA 1
ATOM 708 C C . ASP A 1 94 ? -19.508 -2.894 26.574 1.00 88.25 94 ASP A C 1
ATOM 710 O O . ASP A 1 94 ? -18.912 -3.049 25.501 1.00 88.25 94 ASP A O 1
ATOM 714 N N . VAL A 1 95 ? -19.240 -1.852 27.372 1.00 88.75 95 VAL A N 1
ATOM 715 C CA . VAL A 1 95 ? -18.219 -0.838 27.052 1.00 88.75 95 VAL A CA 1
ATOM 716 C C . VAL A 1 95 ? -16.834 -1.478 26.932 1.00 88.75 95 VAL A C 1
ATOM 718 O O . VAL A 1 95 ? -16.081 -1.167 26.002 1.00 88.75 95 VAL A O 1
ATOM 721 N N . LYS A 1 96 ? -16.484 -2.402 27.834 1.00 91.38 96 LYS A N 1
ATOM 722 C CA . LYS A 1 96 ? -15.219 -3.146 27.776 1.00 91.38 96 LYS A CA 1
ATOM 723 C C . LYS A 1 96 ? -15.123 -3.992 26.505 1.00 91.38 96 LYS A C 1
ATOM 725 O O . LYS A 1 96 ? -14.052 -4.021 25.888 1.00 91.38 96 LYS A O 1
ATOM 730 N N . GLY A 1 97 ? -16.216 -4.642 26.106 1.00 87.31 97 GLY A N 1
ATOM 731 C CA . GLY A 1 97 ? -16.316 -5.399 24.859 1.00 87.31 97 GLY A CA 1
ATOM 732 C C . GLY A 1 97 ? -16.133 -4.516 23.622 1.00 87.31 97 GLY A C 1
ATOM 733 O O . GLY A 1 97 ? -15.343 -4.852 22.736 1.00 87.31 97 GLY A O 1
ATOM 734 N N . ALA A 1 98 ? -16.777 -3.346 23.589 1.00 84.69 98 ALA A N 1
ATOM 735 C CA . ALA A 1 98 ? -16.639 -2.380 22.500 1.00 84.69 98 ALA A CA 1
ATOM 736 C C . ALA A 1 98 ? -15.202 -1.838 22.377 1.00 84.69 98 ALA A C 1
ATOM 738 O O . ALA A 1 98 ? -14.644 -1.805 21.277 1.00 84.69 98 ALA A O 1
ATOM 739 N N . LEU A 1 99 ? -14.564 -1.478 23.501 1.00 88.56 99 LEU A N 1
ATOM 740 C CA . LEU A 1 99 ? -13.160 -1.043 23.531 1.00 88.56 99 LEU A CA 1
ATOM 741 C C . LEU A 1 99 ? -12.215 -2.127 23.004 1.00 88.56 99 LEU A C 1
ATOM 743 O O . LEU A 1 99 ? -11.330 -1.831 22.200 1.00 88.56 99 LEU A O 1
ATOM 747 N N . GLN A 1 100 ? -12.431 -3.382 23.400 1.00 91.25 100 GLN A N 1
ATOM 748 C CA . GLN A 1 100 ? -11.639 -4.514 22.920 1.00 91.25 100 GLN A CA 1
ATOM 749 C C . GLN A 1 100 ? -11.841 -4.766 21.416 1.00 91.25 100 GLN A C 1
ATOM 751 O O . GLN A 1 100 ? -10.878 -5.036 20.696 1.00 91.25 100 GLN A O 1
ATOM 756 N N . GLY A 1 101 ? -13.074 -4.648 20.916 1.00 85.25 101 GLY A N 1
ATOM 757 C CA . GLY A 1 101 ? -13.370 -4.752 19.485 1.00 85.25 101 GLY A CA 1
ATOM 758 C C . GLY A 1 101 ? -12.654 -3.675 18.663 1.00 85.25 101 GLY A C 1
ATOM 759 O O . GLY A 1 101 ? -12.002 -3.987 17.662 1.00 85.25 101 GLY A O 1
ATOM 760 N N . MET A 1 102 ? -12.710 -2.419 19.121 1.00 86.00 102 MET A N 1
ATOM 761 C CA . MET A 1 102 ? -12.003 -1.299 18.489 1.00 86.00 102 MET A CA 1
ATOM 762 C C . MET A 1 102 ? -10.480 -1.465 18.552 1.00 86.00 102 MET A C 1
ATOM 764 O O . MET A 1 102 ? -9.794 -1.148 17.580 1.00 86.00 102 MET A O 1
ATOM 768 N N . GLU A 1 103 ? -9.942 -1.999 19.654 1.00 90.94 103 GLU A N 1
ATOM 769 C CA . GLU A 1 103 ? -8.515 -2.308 19.781 1.00 90.94 103 GLU A CA 1
ATOM 770 C C . GLU A 1 103 ? -8.066 -3.293 18.693 1.00 90.94 103 GLU A C 1
ATOM 772 O O . GLU A 1 103 ? -7.088 -3.027 17.987 1.00 90.94 103 GLU A O 1
ATOM 777 N N . TYR A 1 104 ? -8.782 -4.410 18.520 1.00 88.88 104 TYR A N 1
ATOM 778 C CA . TYR A 1 104 ? -8.439 -5.406 17.501 1.00 88.88 104 TYR A CA 1
ATOM 779 C C . TYR A 1 104 ? -8.527 -4.844 16.084 1.00 88.88 104 TYR A C 1
ATOM 781 O O . TYR A 1 104 ? -7.667 -5.144 15.251 1.00 88.88 104 TYR A O 1
ATOM 789 N N . LEU A 1 105 ? -9.527 -4.006 15.812 1.00 86.62 105 LEU A N 1
ATOM 790 C CA . LEU A 1 105 ? -9.662 -3.325 14.530 1.00 86.62 105 LEU A CA 1
ATOM 791 C C . LEU A 1 105 ? -8.473 -2.396 14.258 1.00 86.62 105 LEU A C 1
ATOM 793 O O . LEU A 1 105 ? -7.845 -2.492 13.202 1.00 86.62 105 LEU A O 1
ATOM 797 N N . ALA A 1 106 ? -8.135 -1.532 15.217 1.00 88.69 106 ALA A N 1
ATOM 798 C CA . ALA A 1 106 ? -7.012 -0.607 15.108 1.00 88.69 106 ALA A CA 1
ATOM 799 C C . ALA A 1 106 ? -5.683 -1.361 14.918 1.00 88.69 106 ALA A C 1
ATOM 801 O O . ALA A 1 106 ? -4.874 -1.000 14.060 1.00 88.69 106 ALA A O 1
ATOM 802 N N . GLN A 1 107 ? -5.484 -2.466 15.643 1.00 94.12 107 GLN A N 1
ATOM 803 C CA . GLN A 1 107 ? -4.310 -3.322 15.482 1.00 94.12 107 GLN A CA 1
ATOM 804 C C . GLN A 1 107 ? -4.263 -3.981 14.093 1.00 94.12 107 GLN A C 1
ATOM 806 O O . GLN A 1 107 ? -3.203 -4.017 13.461 1.00 94.12 107 GLN A O 1
ATOM 811 N N . ALA A 1 108 ? -5.394 -4.477 13.588 1.00 88.25 108 ALA A N 1
ATOM 812 C CA . ALA A 1 108 ? -5.470 -5.066 12.255 1.00 88.25 108 ALA A CA 1
ATOM 813 C C . ALA A 1 108 ? -5.164 -4.032 11.157 1.00 88.25 108 ALA A C 1
ATOM 815 O O . ALA A 1 108 ? -4.384 -4.326 10.247 1.00 88.25 108 ALA A O 1
ATOM 816 N N . LEU A 1 109 ? -5.699 -2.811 11.272 1.00 87.19 109 LEU A N 1
ATOM 817 C CA . LEU A 1 109 ? -5.388 -1.696 10.371 1.00 87.19 109 LEU A CA 1
ATOM 818 C C . LEU A 1 109 ? -3.910 -1.304 10.437 1.00 87.19 109 LEU A C 1
ATOM 820 O O . LEU A 1 109 ? -3.281 -1.122 9.394 1.00 87.19 109 LEU A O 1
ATOM 824 N N . SER A 1 110 ? -3.333 -1.246 11.639 1.00 93.00 110 SER A N 1
ATOM 825 C CA . SER A 1 110 ? -1.909 -0.968 11.843 1.00 93.00 110 SER A CA 1
ATOM 826 C C . SER A 1 110 ? -1.021 -1.953 11.081 1.00 93.00 110 SER A C 1
ATOM 828 O O . SER A 1 110 ? -0.147 -1.545 10.305 1.00 93.00 110 SER A O 1
ATOM 830 N N . ILE A 1 111 ? -1.284 -3.254 11.240 1.00 93.31 111 ILE A N 1
ATOM 831 C CA . ILE A 1 111 ? -0.531 -4.318 10.568 1.00 93.31 111 ILE A CA 1
ATOM 832 C C . ILE A 1 111 ? -0.738 -4.238 9.054 1.00 93.31 111 ILE A C 1
ATOM 834 O O . ILE A 1 111 ? 0.236 -4.269 8.299 1.00 93.31 111 ILE A O 1
ATOM 838 N N . ALA A 1 112 ? -1.983 -4.106 8.597 1.00 88.44 112 ALA A N 1
ATOM 839 C CA . ALA A 1 112 ? -2.304 -4.121 7.175 1.00 88.44 112 ALA A CA 1
ATOM 840 C C . ALA A 1 112 ? -1.709 -2.918 6.422 1.00 88.44 112 ALA A C 1
ATOM 842 O O . ALA A 1 112 ? -1.107 -3.106 5.362 1.00 88.44 112 ALA A O 1
ATOM 843 N N . MET A 1 113 ? -1.787 -1.711 6.994 1.00 89.94 113 MET A N 1
ATOM 844 C CA . MET A 1 113 ? -1.156 -0.507 6.437 1.00 89.94 113 MET A CA 1
ATOM 845 C C . MET A 1 113 ? 0.367 -0.632 6.423 1.00 89.94 113 MET A C 1
ATOM 847 O O . MET A 1 113 ? 1.005 -0.308 5.425 1.00 89.94 113 MET A O 1
ATOM 851 N N . THR A 1 114 ? 0.962 -1.180 7.484 1.00 94.00 114 THR A N 1
ATOM 852 C CA . THR A 1 114 ? 2.412 -1.416 7.531 1.00 94.00 114 THR A CA 1
ATOM 853 C C . THR A 1 114 ? 2.855 -2.384 6.429 1.00 94.00 114 THR A C 1
ATOM 855 O O . THR A 1 114 ? 3.805 -2.100 5.697 1.00 94.00 114 THR A O 1
ATOM 858 N N . VAL A 1 115 ? 2.142 -3.502 6.251 1.00 94.19 115 VAL A N 1
ATOM 859 C CA . VAL A 1 115 ? 2.408 -4.473 5.175 1.00 94.19 115 VAL A CA 1
ATOM 860 C C . VAL A 1 115 ? 2.228 -3.835 3.796 1.00 94.19 115 VAL A C 1
ATOM 862 O O . VAL A 1 115 ? 3.076 -4.027 2.923 1.00 94.19 115 VAL A O 1
ATOM 865 N N . LEU A 1 116 ? 1.166 -3.049 3.596 1.00 91.44 116 LEU A N 1
ATOM 866 C CA . LEU A 1 116 ? 0.943 -2.306 2.356 1.00 91.44 116 LEU A CA 1
ATOM 867 C C . LEU A 1 116 ? 2.102 -1.345 2.066 1.00 91.44 116 LEU A C 1
ATOM 869 O O . LEU A 1 116 ? 2.620 -1.341 0.951 1.00 91.44 116 LEU A O 1
ATOM 873 N N . GLY A 1 117 ? 2.541 -0.577 3.061 1.00 92.06 117 GLY A N 1
ATOM 874 C CA . GLY A 1 117 ? 3.668 0.341 2.932 1.00 92.06 117 GLY A CA 1
ATOM 875 C C . GLY A 1 117 ? 4.961 -0.366 2.518 1.00 92.06 117 GLY A C 1
ATOM 876 O O . GLY A 1 117 ? 5.653 0.097 1.612 1.00 92.06 117 GLY A O 1
ATOM 877 N N . TYR A 1 118 ? 5.250 -1.546 3.079 1.00 95.25 118 TYR A N 1
ATOM 878 C CA . TYR A 1 118 ? 6.389 -2.360 2.637 1.00 95.25 118 TYR A CA 1
ATOM 879 C C . TYR A 1 118 ? 6.232 -2.901 1.210 1.00 95.25 118 TYR A C 1
ATOM 881 O O . TYR A 1 118 ? 7.205 -2.901 0.454 1.00 95.25 118 TYR A O 1
ATOM 889 N N . LEU A 1 119 ? 5.033 -3.333 0.808 1.00 93.56 119 LEU A N 1
ATOM 890 C CA . LEU A 1 119 ? 4.776 -3.758 -0.574 1.00 93.56 119 LEU A CA 1
ATOM 891 C C . LEU A 1 119 ? 4.993 -2.607 -1.567 1.00 93.56 119 LEU A C 1
ATOM 893 O O . LEU A 1 119 ? 5.612 -2.811 -2.613 1.00 93.56 119 LEU A O 1
ATOM 897 N N . LEU A 1 120 ? 4.537 -1.400 -1.222 1.00 92.19 120 LEU A N 1
ATOM 898 C CA . LEU A 1 120 ? 4.763 -0.191 -2.014 1.00 92.19 120 LEU A CA 1
ATOM 899 C C . LEU A 1 120 ? 6.252 0.168 -2.078 1.00 92.19 120 LEU A C 1
ATOM 901 O O . LEU A 1 120 ? 6.755 0.480 -3.154 1.00 92.19 120 LEU A O 1
ATOM 905 N N . LEU A 1 121 ? 6.990 0.044 -0.971 1.00 93.50 121 LEU A N 1
ATOM 906 C CA . LEU A 1 121 ? 8.438 0.264 -0.957 1.00 93.50 121 LEU A CA 1
ATOM 907 C C . LEU A 1 121 ? 9.167 -0.704 -1.904 1.00 93.50 121 LEU A C 1
ATOM 909 O O . LEU A 1 121 ? 10.007 -0.281 -2.700 1.00 93.50 121 LEU A O 1
ATOM 913 N N . VAL A 1 122 ? 8.819 -1.995 -1.862 1.00 96.00 122 VAL A N 1
ATOM 914 C CA . VAL A 1 122 ? 9.370 -3.007 -2.780 1.00 96.00 122 VAL A CA 1
ATOM 915 C C . VAL A 1 122 ? 9.026 -2.673 -4.232 1.00 96.00 122 VAL A C 1
ATOM 917 O O . VAL A 1 122 ? 9.891 -2.790 -5.104 1.00 96.00 122 VAL A O 1
ATOM 920 N N . LEU A 1 123 ? 7.798 -2.219 -4.499 1.00 93.50 123 LEU A N 1
ATOM 921 C CA . LEU A 1 123 ? 7.390 -1.768 -5.827 1.00 93.50 123 LEU A CA 1
ATOM 922 C C . LEU A 1 123 ? 8.251 -0.589 -6.301 1.00 93.50 123 LEU A C 1
ATOM 924 O O . LEU A 1 123 ? 8.780 -0.653 -7.407 1.00 93.50 123 LEU A O 1
ATOM 928 N N . VAL A 1 124 ? 8.462 0.440 -5.475 1.00 93.25 124 VAL A N 1
ATOM 929 C CA . VAL A 1 124 ? 9.302 1.606 -5.813 1.00 93.25 124 VAL A CA 1
ATOM 930 C C . VAL A 1 124 ? 10.739 1.194 -6.136 1.00 93.25 124 VAL A C 1
ATOM 932 O O . VAL A 1 124 ? 11.277 1.611 -7.163 1.00 93.25 124 VAL A O 1
ATOM 935 N N . ILE A 1 125 ? 11.342 0.317 -5.329 1.00 95.31 125 ILE A N 1
ATOM 936 C CA . ILE A 1 125 ? 12.701 -0.191 -5.578 1.00 95.31 125 ILE A CA 1
ATOM 937 C C . ILE A 1 125 ? 12.762 -0.966 -6.903 1.00 95.31 125 ILE A C 1
ATOM 939 O O . ILE A 1 125 ? 13.693 -0.776 -7.694 1.00 95.31 125 ILE A O 1
ATOM 943 N N . ALA A 1 126 ? 11.770 -1.821 -7.171 1.00 95.31 126 ALA A N 1
ATOM 944 C CA . ALA A 1 126 ? 11.688 -2.585 -8.414 1.00 95.31 126 ALA A CA 1
ATOM 945 C C . ALA A 1 126 ? 11.500 -1.674 -9.637 1.00 95.31 126 ALA A C 1
ATOM 947 O O . ALA A 1 126 ? 12.141 -1.889 -10.668 1.00 95.31 126 ALA A O 1
ATOM 948 N N . MET A 1 127 ? 10.660 -0.642 -9.517 1.00 94.25 127 MET A N 1
ATOM 949 C CA . MET A 1 127 ? 10.421 0.357 -10.558 1.00 94.25 127 MET A CA 1
ATOM 950 C C . MET A 1 127 ? 11.686 1.148 -10.882 1.00 94.25 127 MET A C 1
ATOM 952 O O . MET A 1 127 ? 12.050 1.220 -12.054 1.00 94.25 127 MET A O 1
ATOM 956 N N . ALA A 1 128 ? 12.377 1.675 -9.868 1.00 95.00 128 ALA A N 1
ATOM 957 C CA . ALA A 1 128 ? 13.632 2.403 -10.045 1.00 95.00 128 ALA A CA 1
ATOM 958 C C . ALA A 1 128 ? 14.698 1.526 -10.707 1.00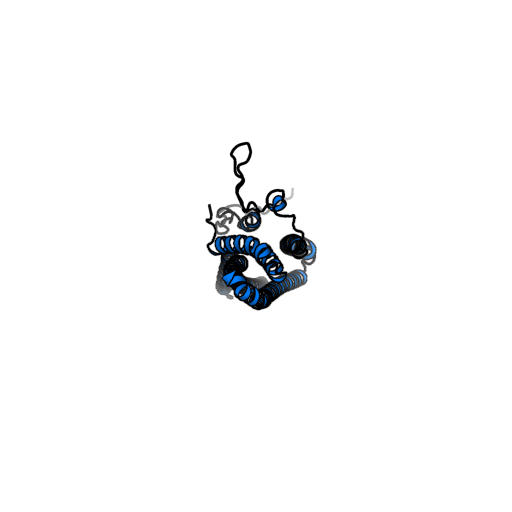 95.00 128 ALA A C 1
ATOM 960 O O . ALA A 1 128 ? 15.215 1.872 -11.764 1.00 95.00 128 ALA A O 1
ATOM 961 N N . SER A 1 129 ? 14.933 0.328 -10.168 1.00 96.44 129 SER A N 1
ATOM 962 C CA . SER A 1 129 ? 15.936 -0.599 -10.709 1.00 96.44 129 SER A CA 1
ATOM 963 C C . SER A 1 129 ? 15.659 -0.973 -12.171 1.00 96.44 129 SER A C 1
ATOM 965 O O . SER A 1 129 ? 16.569 -0.996 -13.004 1.00 96.44 129 SER A O 1
ATOM 967 N N . LEU A 1 130 ? 14.394 -1.257 -12.504 1.00 96.62 130 LEU A N 1
ATOM 968 C CA . LEU A 1 130 ? 13.995 -1.618 -13.862 1.00 96.62 130 LEU A CA 1
ATOM 969 C C . LEU A 1 130 ? 14.073 -0.423 -14.821 1.00 96.62 130 LEU A C 1
ATOM 971 O O . LEU A 1 130 ? 14.504 -0.599 -15.961 1.00 96.62 130 LEU A O 1
ATOM 975 N N . ALA A 1 131 ? 13.675 0.772 -14.377 1.00 96.62 131 ALA A N 1
ATOM 976 C CA . ALA A 1 131 ? 13.747 1.995 -15.171 1.00 96.62 131 ALA A CA 1
ATOM 977 C C . ALA A 1 131 ? 15.195 2.349 -15.522 1.00 96.62 131 ALA A C 1
ATOM 979 O O . ALA A 1 131 ? 15.501 2.501 -16.709 1.00 96.62 131 ALA A O 1
ATOM 980 N N . THR A 1 132 ? 16.094 2.355 -14.535 1.00 97.62 132 THR A N 1
ATOM 981 C CA . THR A 1 132 ? 17.520 2.638 -14.744 1.00 97.62 132 THR A CA 1
ATOM 982 C C . THR A 1 132 ? 18.138 1.627 -15.707 1.00 97.62 132 THR A C 1
ATOM 984 O O . THR A 1 132 ? 18.820 1.994 -16.667 1.00 97.62 132 THR A O 1
ATOM 987 N N . TYR A 1 133 ? 17.855 0.335 -15.518 1.00 97.81 133 TYR A N 1
ATOM 988 C CA . TYR A 1 133 ? 18.383 -0.709 -16.393 1.00 97.81 133 TYR A CA 1
ATOM 989 C C . TYR A 1 133 ? 17.862 -0.585 -17.836 1.00 97.81 133 TYR A C 1
ATOM 991 O O . TYR A 1 133 ? 18.634 -0.688 -18.795 1.00 97.81 133 TYR A O 1
ATOM 999 N N . LEU A 1 134 ? 16.565 -0.311 -18.018 1.00 96.88 134 LEU A N 1
ATOM 1000 C CA . LEU A 1 134 ? 15.979 -0.103 -19.346 1.00 96.88 134 LEU A CA 1
ATOM 1001 C C . LEU A 1 134 ? 16.466 1.186 -20.012 1.00 96.88 134 LEU A C 1
ATOM 1003 O O . LEU A 1 134 ? 16.582 1.204 -21.238 1.00 96.88 134 LEU A O 1
ATOM 1007 N N . LEU A 1 135 ? 16.788 2.230 -19.246 1.00 97.44 135 LEU A N 1
ATOM 1008 C CA . LEU A 1 135 ? 17.419 3.442 -19.766 1.00 97.44 135 LEU A CA 1
ATOM 1009 C C . LEU A 1 135 ? 18.808 3.140 -20.329 1.00 97.44 135 LEU A C 1
ATOM 1011 O O . LEU A 1 135 ? 19.085 3.495 -21.477 1.00 97.44 135 LEU A O 1
ATOM 1015 N N . ILE A 1 136 ? 19.649 2.426 -19.574 1.00 97.69 136 ILE A N 1
ATOM 1016 C CA . ILE A 1 136 ? 20.990 2.020 -20.025 1.00 97.69 136 ILE A CA 1
ATOM 1017 C C . ILE A 1 136 ? 20.891 1.208 -21.322 1.00 97.69 136 ILE A C 1
ATOM 1019 O O . ILE A 1 136 ? 21.592 1.498 -22.295 1.00 97.69 136 ILE A O 1
ATOM 1023 N N . LEU A 1 137 ? 19.979 0.232 -21.378 1.00 97.00 137 LEU A N 1
ATOM 1024 C CA . LEU A 1 137 ? 19.753 -0.545 -22.598 1.00 97.00 137 LEU A CA 1
ATOM 1025 C C . LEU A 1 137 ? 19.179 0.301 -23.741 1.00 97.00 137 LEU A C 1
ATOM 1027 O O . LEU A 1 137 ? 19.551 0.095 -24.897 1.00 97.00 137 LEU A O 1
ATOM 1031 N N . GLY A 1 138 ? 18.301 1.258 -23.443 1.00 95.62 138 GLY A N 1
ATOM 1032 C CA . GLY A 1 138 ? 17.761 2.207 -24.413 1.00 95.62 138 GLY A CA 1
ATOM 1033 C C . GLY A 1 138 ? 18.865 3.027 -25.073 1.00 95.62 138 GLY A C 1
ATOM 1034 O O . GLY A 1 138 ? 18.939 3.066 -26.303 1.00 95.62 138 GLY A O 1
ATOM 1035 N N . ILE A 1 139 ? 19.778 3.589 -24.280 1.00 95.88 139 ILE A N 1
ATOM 1036 C CA . ILE A 1 139 ? 20.956 4.317 -24.773 1.00 95.88 139 ILE A CA 1
ATOM 1037 C C . ILE A 1 139 ? 21.869 3.378 -25.579 1.00 95.88 139 ILE A C 1
ATOM 1039 O O . ILE A 1 139 ? 22.258 3.696 -26.702 1.00 95.88 139 ILE A O 1
ATOM 1043 N N . ALA A 1 140 ? 22.154 2.174 -25.079 1.00 95.69 140 ALA A N 1
ATOM 1044 C CA . ALA A 1 140 ? 22.967 1.197 -25.806 1.00 95.69 140 ALA A CA 1
ATOM 1045 C C . ALA A 1 140 ? 22.321 0.732 -27.129 1.00 95.69 140 ALA A C 1
ATOM 1047 O O . ALA A 1 140 ? 23.026 0.328 -28.057 1.00 95.69 140 ALA A O 1
ATOM 1048 N N . SER A 1 141 ? 20.992 0.796 -27.254 1.00 95.56 141 SER A N 1
ATOM 1049 C CA . SER A 1 141 ? 20.273 0.389 -28.468 1.00 95.56 141 SER A CA 1
ATOM 1050 C C . SER A 1 141 ? 20.419 1.371 -29.636 1.00 95.56 141 SER A C 1
ATOM 1052 O O . SER A 1 141 ? 20.235 0.976 -30.792 1.00 95.56 141 SER A O 1
ATOM 1054 N N . VAL A 1 142 ? 20.789 2.628 -29.366 1.00 94.50 142 VAL A N 1
ATOM 1055 C CA . VAL A 1 142 ? 21.041 3.631 -30.416 1.00 94.50 142 VAL A CA 1
ATOM 1056 C C . VAL A 1 142 ? 22.504 3.674 -30.863 1.00 94.50 142 VAL A C 1
ATOM 1058 O O . VAL A 1 142 ? 22.803 4.226 -31.920 1.00 94.50 142 VAL A O 1
ATOM 1061 N N . ILE A 1 143 ? 23.405 3.038 -30.114 1.00 96.19 143 ILE A N 1
ATOM 1062 C CA . ILE A 1 143 ? 24.831 2.952 -30.435 1.00 96.19 143 ILE A CA 1
ATOM 1063 C C . ILE A 1 143 ? 25.072 1.775 -31.406 1.00 96.19 143 ILE A C 1
ATOM 1065 O O . ILE A 1 143 ? 24.736 0.635 -31.068 1.00 96.19 143 ILE A O 1
ATOM 1069 N N . PRO A 1 144 ? 25.666 1.993 -32.600 1.00 96.06 144 PRO A N 1
ATOM 1070 C CA . PRO A 1 144 ? 25.730 0.980 -33.660 1.00 96.06 144 PRO A CA 1
ATOM 1071 C C . PRO A 1 144 ? 26.329 -0.371 -33.246 1.00 96.06 144 PRO A C 1
ATOM 1073 O O . PRO A 1 144 ? 25.780 -1.411 -33.605 1.00 96.06 144 PRO A O 1
ATOM 1076 N N . TRP A 1 145 ? 27.415 -0.373 -32.466 1.00 95.62 145 TRP A N 1
ATOM 1077 C CA . TRP A 1 145 ? 28.128 -1.601 -32.092 1.00 95.62 145 TRP A CA 1
ATOM 1078 C C . TRP A 1 145 ? 27.465 -2.392 -30.951 1.00 95.62 145 TRP A C 1
ATOM 1080 O O . TRP A 1 145 ? 27.674 -3.598 -30.855 1.00 95.62 145 TRP A O 1
ATOM 1090 N N . THR A 1 146 ? 26.629 -1.768 -30.112 1.00 95.81 146 THR A N 1
ATOM 1091 C CA . THR A 1 146 ? 25.879 -2.454 -29.035 1.00 95.81 146 THR A CA 1
ATOM 1092 C C . THR A 1 146 ? 24.419 -2.732 -29.387 1.00 95.81 146 THR A C 1
ATOM 1094 O O . THR A 1 146 ? 23.759 -3.514 -28.697 1.00 95.81 146 THR A O 1
ATOM 1097 N N . LYS A 1 147 ? 23.902 -2.132 -30.466 1.00 95.62 147 LYS A N 1
ATOM 1098 C CA . LYS A 1 147 ? 22.480 -2.142 -30.830 1.00 95.62 147 LYS A CA 1
ATOM 1099 C C . LYS A 1 147 ? 21.842 -3.527 -30.844 1.00 95.62 147 LYS A C 1
ATOM 1101 O O . LYS A 1 147 ? 20.749 -3.694 -30.300 1.00 95.62 147 LYS A O 1
ATOM 1106 N N . ALA A 1 148 ? 22.493 -4.511 -31.465 1.00 95.75 148 ALA A N 1
ATOM 1107 C CA . ALA A 1 148 ? 21.947 -5.862 -31.595 1.00 95.75 148 ALA A CA 1
ATOM 1108 C C . ALA A 1 148 ? 21.785 -6.544 -30.226 1.00 95.75 148 ALA A C 1
ATOM 1110 O O . ALA A 1 148 ? 20.713 -7.070 -29.922 1.00 95.75 148 ALA A O 1
ATOM 1111 N N . VAL A 1 149 ? 22.818 -6.462 -29.381 1.00 97.25 149 VAL A N 1
ATOM 1112 C CA . VAL A 1 149 ? 22.826 -7.052 -28.035 1.00 97.25 149 VAL A CA 1
ATOM 1113 C C . VAL A 1 149 ? 21.811 -6.350 -27.135 1.00 97.25 149 VAL A C 1
ATOM 1115 O O . VAL A 1 149 ? 20.972 -7.014 -26.527 1.00 97.25 149 VAL A O 1
ATOM 1118 N N . ALA A 1 150 ? 21.815 -5.014 -27.110 1.00 96.56 150 ALA A N 1
ATOM 1119 C CA . ALA A 1 150 ? 20.880 -4.231 -26.305 1.00 96.56 150 ALA A CA 1
ATOM 1120 C C . ALA A 1 150 ? 19.420 -4.499 -26.705 1.00 96.56 150 ALA A C 1
ATOM 1122 O O . ALA A 1 150 ? 18.577 -4.775 -25.853 1.00 96.56 150 ALA A O 1
ATOM 1123 N N . SER A 1 151 ? 19.120 -4.514 -28.008 1.00 95.12 151 SER A N 1
ATOM 1124 C CA . SER A 1 151 ? 17.768 -4.796 -28.512 1.00 95.12 151 SER A CA 1
ATOM 1125 C C . SER A 1 151 ? 17.293 -6.206 -28.156 1.00 95.12 151 SER A C 1
ATOM 1127 O O . SER A 1 151 ? 16.112 -6.398 -27.857 1.00 95.12 151 SER A O 1
ATOM 1129 N N . ALA A 1 152 ? 18.189 -7.198 -28.183 1.00 96.88 152 ALA A N 1
ATOM 1130 C CA . ALA A 1 152 ? 17.873 -8.559 -27.758 1.00 96.88 152 ALA A CA 1
ATOM 1131 C C . ALA A 1 152 ? 17.567 -8.617 -26.253 1.00 96.88 152 ALA A C 1
ATOM 1133 O O . ALA A 1 152 ? 16.548 -9.186 -25.865 1.00 96.88 152 ALA A O 1
ATOM 1134 N N . GLN A 1 153 ? 18.377 -7.959 -25.418 1.00 97.31 153 GLN A N 1
ATOM 1135 C CA . GLN A 1 153 ? 18.151 -7.908 -23.970 1.00 97.31 153 GLN A CA 1
ATOM 1136 C C . GLN A 1 153 ? 16.848 -7.185 -23.612 1.00 97.31 153 GLN A C 1
ATOM 1138 O O . GLN A 1 153 ? 16.071 -7.704 -22.814 1.00 97.31 153 GLN A O 1
ATOM 1143 N N . ILE A 1 154 ? 16.530 -6.058 -24.260 1.00 96.88 154 ILE A N 1
ATOM 1144 C CA . ILE A 1 154 ? 15.257 -5.341 -24.054 1.00 96.88 154 ILE A CA 1
ATOM 1145 C C . ILE A 1 154 ? 14.057 -6.262 -24.320 1.00 96.88 154 ILE A C 1
ATOM 1147 O O . ILE A 1 154 ? 13.083 -6.243 -23.565 1.00 96.88 154 ILE A O 1
ATOM 1151 N N . LYS A 1 155 ? 14.112 -7.086 -25.377 1.00 96.81 155 LYS A N 1
ATOM 1152 C CA . LYS A 1 155 ? 13.031 -8.029 -25.720 1.00 96.81 155 LYS A CA 1
ATOM 1153 C C . LYS A 1 155 ? 12.809 -9.106 -24.657 1.00 96.81 155 LYS A C 1
ATOM 1155 O O . LYS A 1 155 ? 11.699 -9.621 -24.589 1.00 96.81 155 LYS A O 1
ATOM 1160 N N . VAL A 1 156 ? 13.817 -9.422 -23.847 1.00 97.69 156 VAL A N 1
ATOM 1161 C CA . VAL A 1 156 ? 13.727 -10.406 -22.758 1.00 97.69 156 VAL A CA 1
ATOM 1162 C C . VAL A 1 156 ? 13.353 -9.732 -21.440 1.00 97.69 156 VAL A C 1
ATOM 1164 O O . VAL A 1 156 ? 12.414 -10.161 -20.771 1.00 97.69 156 VAL A O 1
ATOM 1167 N N . VAL A 1 157 ? 14.036 -8.644 -21.082 1.00 97.00 157 VAL A N 1
ATOM 1168 C CA . VAL A 1 157 ? 13.870 -7.997 -19.776 1.00 97.00 157 VAL A CA 1
ATOM 1169 C C . VAL A 1 157 ? 12.561 -7.223 -19.675 1.00 97.00 157 VAL A C 1
ATOM 1171 O O . VAL A 1 157 ? 11.891 -7.320 -18.651 1.00 97.00 157 VAL A O 1
ATOM 1174 N N . ALA A 1 158 ? 12.132 -6.507 -20.721 1.00 96.62 158 ALA A N 1
ATOM 1175 C CA . ALA A 1 158 ? 10.915 -5.695 -20.631 1.00 96.62 158 ALA A CA 1
ATOM 1176 C C . ALA A 1 158 ? 9.638 -6.526 -20.358 1.00 96.62 158 ALA A C 1
ATOM 1178 O O . ALA A 1 158 ? 8.854 -6.120 -19.501 1.00 96.62 158 ALA A O 1
ATOM 1179 N N . PRO A 1 159 ? 9.386 -7.684 -21.008 1.00 96.75 159 PRO A N 1
ATOM 1180 C CA . PRO A 1 159 ? 8.257 -8.543 -20.641 1.00 96.75 159 PRO A CA 1
ATOM 1181 C C . PRO A 1 159 ? 8.332 -9.089 -19.211 1.00 96.75 159 PRO A C 1
ATOM 1183 O O . PRO A 1 159 ? 7.314 -9.091 -18.521 1.00 96.75 159 PRO A O 1
ATOM 1186 N N . ILE A 1 160 ? 9.512 -9.542 -18.769 1.00 97.19 160 ILE A N 1
ATOM 1187 C CA . ILE A 1 160 ? 9.705 -10.115 -17.427 1.00 97.19 160 ILE A CA 1
ATOM 1188 C C . ILE A 1 160 ? 9.482 -9.037 -16.365 1.00 97.19 160 ILE A C 1
ATOM 1190 O O . ILE A 1 160 ? 8.691 -9.234 -15.446 1.00 97.19 160 ILE A O 1
ATOM 1194 N N . GLY A 1 161 ? 10.114 -7.874 -16.534 1.00 96.06 161 GLY A N 1
ATOM 1195 C CA . GLY A 1 161 ? 9.957 -6.732 -15.639 1.00 96.06 161 GLY A CA 1
ATOM 1196 C C . GLY A 1 161 ? 8.511 -6.240 -15.579 1.00 96.06 161 GLY A C 1
ATOM 1197 O O . GLY A 1 161 ? 7.982 -6.029 -14.493 1.00 96.06 161 GLY A O 1
ATOM 1198 N N . TYR A 1 162 ? 7.826 -6.155 -16.725 1.00 95.75 162 TYR A N 1
ATOM 1199 C CA . TYR A 1 162 ? 6.402 -5.812 -16.761 1.00 95.75 162 TYR A CA 1
ATOM 1200 C C . TYR A 1 162 ? 5.541 -6.806 -15.969 1.00 95.75 162 TYR A C 1
ATOM 1202 O O . TYR A 1 162 ? 4.694 -6.389 -15.183 1.00 95.75 162 TYR A O 1
ATOM 1210 N N . GLN A 1 163 ? 5.752 -8.114 -16.150 1.00 96.94 163 GLN A N 1
ATOM 1211 C CA . GLN A 1 163 ? 5.005 -9.129 -15.400 1.00 96.94 163 GLN A CA 1
ATOM 1212 C C . GLN A 1 163 ? 5.310 -9.084 -13.900 1.00 96.94 163 GLN A C 1
ATOM 1214 O O . GLN A 1 163 ? 4.395 -9.257 -13.098 1.00 96.94 163 GLN A O 1
ATOM 1219 N N . ALA A 1 164 ? 6.565 -8.841 -13.516 1.00 95.69 164 ALA A N 1
ATOM 1220 C CA . ALA A 1 164 ? 6.957 -8.716 -12.116 1.00 95.69 164 ALA A CA 1
ATOM 1221 C C . ALA A 1 164 ? 6.261 -7.525 -11.441 1.00 95.69 164 ALA A C 1
ATOM 1223 O O . ALA A 1 164 ? 5.612 -7.708 -10.412 1.00 95.69 164 ALA A O 1
ATOM 1224 N N . LEU A 1 165 ? 6.310 -6.339 -12.063 1.00 95.44 165 LEU A N 1
ATOM 1225 C CA . LEU A 1 165 ? 5.600 -5.159 -11.560 1.00 95.44 165 LEU A CA 1
ATOM 1226 C C . LEU A 1 165 ? 4.091 -5.400 -11.486 1.00 95.44 165 LEU A C 1
ATOM 1228 O O . LEU A 1 165 ? 3.462 -5.041 -10.498 1.00 95.44 165 LEU A O 1
ATOM 1232 N N . ARG A 1 166 ? 3.514 -6.083 -12.482 1.00 94.69 166 ARG A N 1
ATOM 1233 C CA . ARG A 1 166 ? 2.080 -6.381 -12.485 1.00 94.69 166 ARG A CA 1
ATOM 1234 C C . ARG A 1 166 ? 1.654 -7.273 -11.318 1.00 94.69 166 ARG A C 1
ATOM 1236 O O . ARG A 1 166 ? 0.620 -7.027 -10.714 1.00 94.69 166 ARG A O 1
ATOM 1243 N N . ARG A 1 167 ? 2.459 -8.281 -10.974 1.00 95.19 167 ARG A N 1
ATOM 1244 C CA . ARG A 1 167 ? 2.189 -9.143 -9.812 1.00 95.19 167 ARG A CA 1
ATOM 1245 C C . ARG A 1 167 ? 2.265 -8.370 -8.496 1.00 95.19 167 ARG A C 1
ATOM 1247 O O . ARG A 1 167 ? 1.481 -8.652 -7.597 1.00 95.19 167 ARG A O 1
ATOM 1254 N N . LEU A 1 168 ? 3.180 -7.404 -8.391 1.00 94.44 168 LEU A N 1
ATOM 1255 C CA . LEU A 1 168 ? 3.252 -6.514 -7.231 1.00 94.44 168 LEU A CA 1
ATOM 1256 C C . LEU A 1 168 ? 2.017 -5.604 -7.149 1.00 94.44 168 LEU A C 1
ATOM 1258 O O . LEU A 1 168 ? 1.430 -5.507 -6.076 1.00 94.44 168 LEU A O 1
ATOM 1262 N N . GLU A 1 169 ? 1.569 -5.016 -8.266 1.00 91.50 169 GLU A N 1
ATOM 1263 C CA . GLU A 1 169 ? 0.306 -4.256 -8.318 1.00 91.50 169 GLU A CA 1
ATOM 1264 C C . GLU A 1 169 ? -0.893 -5.113 -7.881 1.00 91.50 169 GLU A C 1
ATOM 1266 O O . GLU A 1 169 ? -1.728 -4.662 -7.099 1.00 91.50 169 GLU A O 1
ATOM 1271 N N . ASP A 1 170 ? -0.979 -6.357 -8.361 1.00 90.75 170 ASP A N 1
ATOM 1272 C CA . ASP A 1 170 ? -2.075 -7.265 -8.014 1.00 90.75 170 ASP A CA 1
ATOM 1273 C C . ASP A 1 170 ? -2.051 -7.631 -6.519 1.00 90.75 170 ASP A C 1
ATOM 1275 O O . ASP A 1 170 ? -3.109 -7.679 -5.885 1.00 90.75 170 ASP A O 1
ATOM 1279 N N . ALA A 1 171 ? -0.858 -7.835 -5.943 1.00 91.69 171 ALA A N 1
ATOM 1280 C CA . ALA A 1 171 ? -0.675 -8.080 -4.513 1.00 91.69 171 ALA A CA 1
ATOM 1281 C C . ALA A 1 171 ? -1.083 -6.862 -3.671 1.00 91.69 171 ALA A C 1
ATOM 1283 O O . ALA A 1 171 ? -1.853 -7.005 -2.724 1.00 91.69 171 ALA A O 1
ATOM 1284 N N . ILE A 1 172 ? -0.648 -5.660 -4.058 1.00 91.25 172 ILE A N 1
ATOM 1285 C CA . ILE A 1 172 ? -1.061 -4.395 -3.432 1.00 91.25 172 ILE A CA 1
ATOM 1286 C C . ILE A 1 172 ? -2.584 -4.237 -3.496 1.00 91.25 172 ILE A C 1
ATOM 1288 O O . ILE A 1 172 ? -3.225 -3.954 -2.484 1.00 91.25 172 ILE A O 1
ATOM 1292 N N . GLY A 1 173 ? -3.186 -4.491 -4.661 1.00 86.88 173 GLY A N 1
ATOM 1293 C CA . GLY A 1 173 ? -4.633 -4.426 -4.840 1.00 86.88 173 GLY A CA 1
ATOM 1294 C C . GLY A 1 173 ? -5.390 -5.464 -4.008 1.00 86.88 173 GLY A C 1
ATOM 1295 O O . GLY A 1 173 ? -6.489 -5.181 -3.532 1.00 86.88 173 GLY A O 1
ATOM 1296 N N . ALA A 1 174 ? -4.827 -6.659 -3.812 1.00 86.00 174 ALA A N 1
ATOM 1297 C CA . ALA A 1 174 ? -5.403 -7.676 -2.934 1.00 86.00 174 ALA A CA 1
ATOM 1298 C C . ALA A 1 174 ? -5.368 -7.238 -1.464 1.00 86.00 174 ALA A C 1
ATOM 1300 O O . ALA A 1 174 ? -6.398 -7.320 -0.795 1.00 86.00 174 ALA A O 1
ATOM 1301 N N . THR A 1 175 ? -4.237 -6.702 -0.995 1.00 85.38 175 THR A N 1
ATOM 1302 C CA . THR A 1 175 ? -4.108 -6.142 0.359 1.00 85.38 175 THR A CA 1
ATOM 1303 C C . THR A 1 175 ? -5.089 -4.988 0.570 1.00 85.38 175 THR A C 1
ATOM 1305 O O . THR A 1 175 ? -5.796 -4.964 1.574 1.00 85.38 175 THR A O 1
ATOM 1308 N N . GLY A 1 176 ? -5.217 -4.079 -0.404 1.00 83.44 176 GLY A N 1
ATOM 1309 C CA . GLY A 1 176 ? -6.187 -2.979 -0.362 1.00 83.44 176 GLY A CA 1
ATOM 1310 C C . GLY A 1 176 ? -7.637 -3.455 -0.235 1.00 83.44 176 GLY A C 1
ATOM 1311 O O . GLY A 1 176 ? -8.376 -2.966 0.616 1.00 83.44 176 GLY A O 1
ATOM 1312 N N . ARG A 1 177 ? -8.040 -4.468 -1.015 1.00 83.88 177 ARG A N 1
ATOM 1313 C CA . ARG A 1 177 ? -9.382 -5.071 -0.899 1.00 83.88 177 ARG A CA 1
ATOM 1314 C C . ARG A 1 177 ? -9.605 -5.755 0.449 1.00 83.88 177 ARG A C 1
ATOM 1316 O O . ARG A 1 177 ? -10.704 -5.663 0.985 1.00 83.88 177 ARG A O 1
ATOM 1323 N N . ALA A 1 178 ? -8.588 -6.421 0.995 1.00 78.81 178 ALA A N 1
ATOM 1324 C CA . ALA A 1 178 ? -8.676 -7.038 2.315 1.00 78.81 178 ALA A CA 1
ATOM 1325 C C . ALA A 1 178 ? -8.880 -5.985 3.418 1.00 78.81 178 ALA A C 1
ATOM 1327 O O . ALA A 1 178 ? -9.713 -6.185 4.298 1.00 78.81 178 ALA A O 1
ATOM 1328 N N . MET A 1 179 ? -8.193 -4.840 3.334 1.00 78.81 179 MET A N 1
ATOM 1329 C CA . MET A 1 179 ? -8.400 -3.716 4.256 1.00 78.81 179 MET A CA 1
ATOM 1330 C C . MET A 1 179 ? -9.800 -3.119 4.134 1.00 78.81 179 MET A C 1
ATOM 1332 O O . MET A 1 179 ? -10.466 -2.933 5.147 1.00 78.81 179 MET A O 1
ATOM 1336 N N . ALA A 1 180 ? -10.281 -2.888 2.910 1.00 77.69 180 ALA A N 1
ATOM 1337 C CA . ALA A 1 180 ? -11.640 -2.396 2.692 1.00 77.69 180 ALA A CA 1
ATOM 1338 C C . ALA A 1 180 ? -12.697 -3.363 3.256 1.00 77.69 180 ALA A C 1
ATOM 1340 O O . ALA A 1 180 ? -13.656 -2.932 3.891 1.00 77.69 180 ALA A O 1
ATOM 1341 N N . ALA A 1 181 ? -12.498 -4.675 3.084 1.00 76.00 181 ALA A N 1
ATOM 1342 C CA . ALA A 1 181 ? -13.378 -5.689 3.658 1.00 76.00 181 ALA A CA 1
ATOM 1343 C C . ALA A 1 181 ? -13.349 -5.685 5.194 1.00 76.00 181 ALA A C 1
ATOM 1345 O O . ALA A 1 181 ? -14.395 -5.837 5.818 1.00 76.00 181 ALA A O 1
ATOM 1346 N N . LEU A 1 182 ? -12.177 -5.485 5.802 1.00 78.12 182 LEU A N 1
ATOM 1347 C CA . LEU A 1 182 ? -12.019 -5.412 7.255 1.00 78.12 182 LEU A CA 1
ATOM 1348 C C . LEU A 1 182 ? -12.725 -4.182 7.847 1.00 78.12 182 LEU A C 1
ATOM 1350 O O . LEU A 1 182 ? -13.465 -4.319 8.818 1.00 78.12 182 LEU A O 1
ATOM 1354 N N . VAL A 1 183 ? -12.564 -3.008 7.228 1.00 78.00 183 VAL A N 1
ATOM 1355 C CA . VAL A 1 183 ? -13.282 -1.783 7.626 1.00 78.00 183 VAL A CA 1
ATOM 1356 C C . VAL A 1 183 ? -14.791 -1.956 7.446 1.00 78.00 183 VAL A C 1
ATOM 1358 O O . VAL A 1 183 ? -15.558 -1.645 8.353 1.00 78.00 183 VAL A O 1
ATOM 1361 N N . GLY A 1 184 ? -15.223 -2.521 6.315 1.00 71.00 184 GLY A N 1
ATOM 1362 C CA . GLY A 1 184 ? -16.638 -2.798 6.063 1.00 71.00 184 GLY A CA 1
ATOM 1363 C C . GLY A 1 184 ? -17.243 -3.773 7.078 1.00 71.00 184 GLY A C 1
ATOM 1364 O O . GLY A 1 184 ? -18.342 -3.541 7.574 1.00 71.00 184 GLY A O 1
ATOM 1365 N N . ALA A 1 185 ? -16.519 -4.835 7.441 1.00 73.06 185 ALA A N 1
ATOM 1366 C CA . ALA A 1 185 ? -16.961 -5.781 8.463 1.00 73.06 185 ALA A CA 1
ATOM 1367 C C . ALA A 1 185 ? -17.092 -5.114 9.840 1.00 73.06 185 ALA A C 1
ATOM 1369 O O . ALA A 1 185 ? -18.082 -5.339 10.533 1.00 73.06 185 ALA A O 1
ATOM 1370 N N . ALA A 1 186 ? -16.135 -4.262 10.215 1.00 75.06 186 ALA A N 1
ATOM 1371 C CA . ALA A 1 186 ? -16.195 -3.520 11.468 1.00 75.06 186 ALA A CA 1
ATOM 1372 C C . ALA A 1 186 ? -17.394 -2.565 11.530 1.00 75.06 186 ALA A C 1
ATOM 1374 O O . ALA A 1 186 ? -18.102 -2.548 12.534 1.00 75.06 186 ALA A O 1
ATOM 1375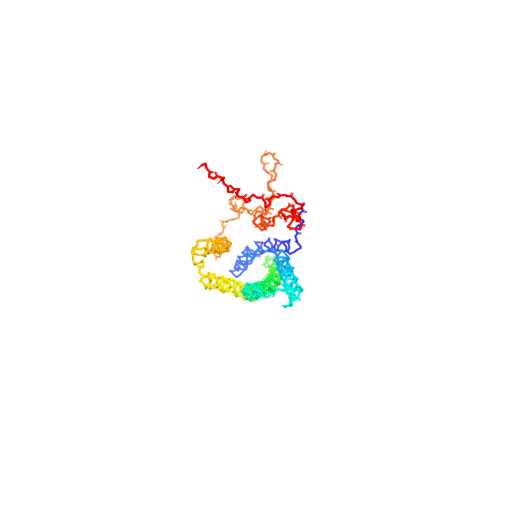 N N . ALA A 1 187 ? -17.672 -1.844 10.440 1.00 71.44 187 ALA A N 1
ATOM 1376 C CA . ALA A 1 187 ? -18.838 -0.970 10.344 1.00 71.44 187 ALA A CA 1
ATOM 1377 C C . ALA A 1 187 ? -20.162 -1.736 10.516 1.00 71.44 187 ALA A C 1
ATOM 1379 O O . ALA A 1 187 ? -21.078 -1.251 11.174 1.00 71.44 187 ALA A O 1
ATOM 1380 N N . VAL A 1 188 ? -20.267 -2.951 9.963 1.00 68.75 188 VAL A N 1
ATOM 1381 C CA . VAL A 1 188 ? -21.464 -3.800 10.116 1.00 68.75 188 VAL A CA 1
ATOM 1382 C C . VAL A 1 188 ? -21.614 -4.330 11.545 1.00 68.75 188 VAL A C 1
ATOM 1384 O O . VAL A 1 188 ? -22.737 -4.433 12.038 1.00 68.75 188 VAL A O 1
ATOM 1387 N N . ILE A 1 189 ? -20.515 -4.666 12.225 1.00 71.69 189 ILE A N 1
ATOM 1388 C CA . ILE A 1 189 ? -20.564 -5.103 13.629 1.00 71.69 189 ILE A CA 1
ATOM 1389 C C . ILE A 1 189 ? -21.035 -3.953 14.522 1.00 71.69 189 ILE A C 1
ATOM 1391 O O . ILE A 1 189 ? -21.952 -4.147 15.320 1.00 71.69 189 ILE A O 1
ATOM 1395 N N . ASP A 1 190 ? -20.470 -2.758 14.340 1.00 70.88 190 ASP A N 1
ATOM 1396 C CA . ASP A 1 190 ? -20.883 -1.563 15.083 1.00 70.88 190 ASP A CA 1
ATOM 1397 C C . ASP A 1 190 ? -22.371 -1.240 14.845 1.00 70.88 190 ASP A C 1
ATOM 1399 O O . ASP A 1 190 ? -23.124 -1.006 15.793 1.00 70.88 190 ASP A O 1
ATOM 1403 N N . ALA A 1 191 ? -22.840 -1.383 13.597 1.00 67.12 191 ALA A N 1
ATOM 1404 C CA . ALA A 1 191 ? -24.261 -1.301 13.247 1.00 67.12 191 ALA A CA 1
ATOM 1405 C C . ALA A 1 191 ? -25.133 -2.245 14.072 1.00 67.12 191 ALA A C 1
ATOM 1407 O O . ALA A 1 191 ? -26.168 -1.850 14.612 1.00 67.12 191 ALA A O 1
ATOM 1408 N N . GLY A 1 192 ? -24.724 -3.514 14.138 1.00 68.88 192 GLY A N 1
ATOM 1409 C CA . GLY A 1 192 ? -25.467 -4.561 14.825 1.00 68.88 192 GLY A CA 1
ATOM 1410 C C . GLY A 1 192 ? -25.620 -4.268 16.314 1.00 68.88 192 GLY A C 1
ATOM 1411 O O . GLY A 1 192 ? -26.718 -4.417 16.851 1.00 68.88 192 GLY A O 1
ATOM 1412 N N . ILE A 1 193 ? -24.551 -3.786 16.952 1.00 70.88 193 ILE A N 1
ATOM 1413 C CA . ILE A 1 193 ? -24.551 -3.429 18.377 1.00 70.88 193 ILE A CA 1
ATOM 1414 C C . ILE A 1 193 ? -25.488 -2.238 18.630 1.00 70.88 193 ILE A C 1
ATOM 1416 O O . ILE A 1 193 ? -26.324 -2.290 19.534 1.00 70.88 193 ILE A O 1
ATOM 1420 N N . GLN A 1 194 ? -25.432 -1.191 17.800 1.00 70.00 194 GLN A N 1
ATOM 1421 C CA . GLN A 1 194 ? -26.298 -0.015 17.973 1.00 70.00 194 GLN A CA 1
ATOM 1422 C C . GLN A 1 194 ? -27.787 -0.319 17.737 1.00 70.00 194 GLN A C 1
ATOM 1424 O O . GLN A 1 194 ? -28.654 0.236 18.422 1.00 70.00 194 GLN A O 1
ATOM 1429 N N . ILE A 1 195 ? -28.102 -1.221 16.800 1.00 73.69 195 ILE A N 1
ATOM 1430 C CA . ILE A 1 195 ? -29.474 -1.705 16.582 1.00 73.69 195 ILE A CA 1
ATOM 1431 C C . ILE A 1 195 ? -29.949 -2.538 17.781 1.00 73.69 195 ILE A C 1
ATOM 1433 O O . ILE A 1 195 ? -31.096 -2.379 18.206 1.00 73.69 195 ILE A O 1
ATOM 1437 N N . GLY A 1 196 ? -29.077 -3.380 18.348 1.00 70.19 196 GLY A N 1
ATOM 1438 C CA . GLY A 1 196 ? -29.370 -4.197 19.530 1.00 70.19 196 GLY A CA 1
ATOM 1439 C C . GLY A 1 196 ? -29.760 -3.371 20.758 1.00 70.19 196 GLY A C 1
ATOM 1440 O O . GLY A 1 196 ? -30.703 -3.729 21.458 1.00 70.19 196 GLY A O 1
ATOM 1441 N N . HIS A 1 197 ? -29.129 -2.211 20.956 1.00 72.81 197 HIS A N 1
ATOM 1442 C CA . HIS A 1 197 ? -29.422 -1.294 22.068 1.00 72.81 197 HIS A CA 1
ATOM 1443 C C . HIS A 1 197 ? -30.604 -0.337 21.817 1.00 72.81 197 HIS A C 1
ATOM 1445 O O . HIS A 1 197 ? -30.772 0.659 22.520 1.00 72.81 197 HIS A O 1
ATOM 1451 N N . GLY A 1 198 ? -31.443 -0.605 20.809 1.00 70.81 198 GLY A N 1
ATOM 1452 C CA . GLY A 1 198 ? -32.663 0.168 20.550 1.00 70.81 198 GLY A CA 1
ATOM 1453 C C . GLY A 1 198 ? -32.435 1.532 19.889 1.00 70.81 198 GLY A C 1
ATOM 1454 O O . GLY A 1 198 ? -33.398 2.263 19.649 1.00 70.81 198 GLY A O 1
ATOM 1455 N N . ASN A 1 199 ? -31.194 1.865 19.518 1.00 63.97 199 ASN A N 1
ATOM 1456 C CA . ASN A 1 199 ? -30.841 3.132 18.877 1.00 63.97 199 ASN A CA 1
ATOM 1457 C C . ASN A 1 199 ? -30.699 3.006 17.348 1.00 63.97 199 ASN A C 1
ATOM 1459 O O . ASN A 1 199 ? -29.830 3.606 16.717 1.00 63.97 199 ASN A O 1
ATOM 1463 N N . ALA A 1 200 ? -31.591 2.236 16.718 1.00 58.88 200 ALA A N 1
ATOM 1464 C CA . ALA A 1 200 ? -31.552 1.958 15.279 1.00 58.88 200 ALA A CA 1
ATOM 1465 C C . ALA A 1 200 ? -31.654 3.220 14.389 1.00 58.88 200 ALA A C 1
ATOM 1467 O O . ALA A 1 200 ? -31.253 3.191 13.226 1.00 58.88 200 ALA A O 1
ATOM 1468 N N . ARG A 1 201 ? -32.182 4.338 14.917 1.00 59.94 201 ARG A N 1
ATOM 1469 C CA . ARG A 1 201 ? -32.294 5.613 14.183 1.00 59.94 201 ARG A CA 1
ATOM 1470 C C . ARG A 1 201 ? -31.004 6.436 14.162 1.00 59.94 201 ARG A C 1
ATOM 1472 O O . ARG A 1 201 ? -30.825 7.176 13.203 1.00 59.94 201 ARG A O 1
ATOM 1479 N N . ALA A 1 202 ? -30.125 6.310 15.159 1.00 54.78 202 ALA A N 1
ATOM 1480 C CA . ALA A 1 202 ? -28.845 7.025 15.167 1.00 54.78 202 ALA A CA 1
ATOM 1481 C C . ALA A 1 202 ? -27.845 6.419 14.166 1.00 54.78 202 ALA A C 1
ATOM 1483 O O . ALA A 1 202 ? -27.113 7.148 13.500 1.00 54.78 202 ALA A O 1
ATOM 1484 N N . PHE A 1 203 ? -27.876 5.094 13.985 1.00 49.66 203 PHE A N 1
ATOM 1485 C CA . PHE A 1 203 ? -26.955 4.407 13.079 1.00 49.66 203 PHE A CA 1
ATOM 1486 C C . PHE A 1 203 ? -27.280 4.619 11.592 1.00 49.66 203 PHE A C 1
ATOM 1488 O O . PHE A 1 203 ? -26.382 4.841 10.782 1.00 49.66 203 PHE A O 1
ATOM 1495 N N . ALA A 1 204 ? -28.565 4.577 11.220 1.00 54.62 204 ALA A N 1
ATOM 1496 C CA . ALA A 1 204 ? -28.988 4.685 9.821 1.00 54.62 204 ALA A CA 1
ATOM 1497 C C . ALA A 1 204 ? -28.689 6.059 9.184 1.00 54.62 204 ALA A C 1
ATOM 1499 O O . ALA A 1 204 ? -28.695 6.166 7.961 1.00 54.62 204 ALA A O 1
ATOM 1500 N N . GLY A 1 205 ? -28.460 7.092 10.004 1.00 56.56 205 GLY A N 1
ATOM 1501 C CA . GLY A 1 205 ? -28.124 8.444 9.562 1.00 56.56 205 GLY A CA 1
ATOM 1502 C C . GLY A 1 205 ? -26.627 8.724 9.631 1.00 56.56 205 GLY A C 1
ATOM 1503 O O . GLY A 1 205 ? -25.973 8.802 8.602 1.00 56.56 205 GLY A O 1
ATOM 1504 N N . ASP A 1 206 ? -26.066 8.864 10.830 1.00 58.38 206 ASP A N 1
ATOM 1505 C CA . ASP A 1 206 ? -24.769 9.541 10.979 1.00 58.38 206 ASP A CA 1
ATOM 1506 C C . ASP A 1 206 ? -23.569 8.588 10.903 1.00 58.38 206 ASP A C 1
ATOM 1508 O O . ASP A 1 206 ? -22.562 8.907 10.273 1.00 58.38 206 ASP A O 1
ATOM 1512 N N . ALA A 1 207 ? -23.676 7.388 11.482 1.00 55.00 207 ALA A N 1
ATOM 1513 C CA . ALA A 1 207 ? -22.589 6.406 11.452 1.00 55.00 207 ALA A CA 1
ATOM 1514 C C . ALA A 1 207 ? -22.423 5.784 10.058 1.00 55.00 207 ALA A C 1
ATOM 1516 O O . ALA A 1 207 ? -21.304 5.663 9.556 1.00 55.00 207 ALA A O 1
ATOM 1517 N N . PHE A 1 208 ? -23.536 5.444 9.398 1.00 52.25 208 PHE A N 1
ATOM 1518 C CA . PHE A 1 208 ? -23.491 4.938 8.029 1.00 52.25 208 PHE A CA 1
ATOM 1519 C C . PHE A 1 208 ? -22.993 6.006 7.054 1.00 52.25 208 PHE A C 1
ATOM 1521 O O . PHE A 1 208 ? -22.155 5.688 6.219 1.00 52.25 208 PHE A O 1
ATOM 1528 N N . ASN A 1 209 ? -23.421 7.267 7.194 1.00 59.75 209 ASN A N 1
ATOM 1529 C CA . ASN A 1 209 ? -22.895 8.352 6.364 1.00 59.75 209 ASN A CA 1
ATOM 1530 C C . ASN A 1 209 ? -21.413 8.622 6.640 1.00 59.75 209 ASN A C 1
ATOM 1532 O O . ASN A 1 209 ? -20.686 8.828 5.688 1.00 59.75 209 ASN A O 1
ATOM 1536 N N . GLY A 1 210 ? -20.919 8.528 7.879 1.00 57.81 210 GLY A N 1
ATOM 1537 C CA . GLY A 1 210 ? -19.481 8.660 8.155 1.00 57.81 210 GLY A CA 1
ATOM 1538 C C . GLY A 1 210 ? -18.638 7.526 7.555 1.00 57.81 210 GLY A C 1
ATOM 1539 O O . GLY A 1 210 ? -17.549 7.757 7.029 1.00 57.81 210 GLY A O 1
ATOM 1540 N N . VAL A 1 211 ? -19.155 6.293 7.575 1.00 53.12 211 VAL A N 1
ATOM 1541 C CA . VAL A 1 211 ? -18.517 5.158 6.892 1.00 53.12 211 VAL A CA 1
ATOM 1542 C C . VAL A 1 211 ? -18.586 5.338 5.379 1.00 53.12 211 VAL A C 1
ATOM 1544 O O . VAL A 1 211 ? -17.576 5.131 4.713 1.00 53.12 211 VAL A O 1
ATOM 1547 N N . VAL A 1 212 ? -19.733 5.745 4.834 1.00 53.19 212 VAL A N 1
ATOM 1548 C CA . VAL A 1 212 ? -19.907 6.016 3.402 1.00 53.19 212 VAL A CA 1
ATOM 1549 C C . VAL A 1 212 ? -19.029 7.176 2.955 1.00 53.19 212 VAL A C 1
ATOM 1551 O O . VAL A 1 212 ? -18.370 7.015 1.947 1.00 53.19 212 VAL A O 1
ATOM 1554 N N . ASP A 1 213 ? -18.906 8.255 3.721 1.00 64.19 213 ASP A N 1
ATOM 1555 C CA . ASP A 1 213 ? -18.002 9.375 3.444 1.00 64.19 213 ASP A CA 1
ATOM 1556 C C . ASP A 1 213 ? -16.545 8.900 3.454 1.00 64.19 213 ASP A C 1
ATOM 1558 O O . ASP A 1 213 ? -15.789 9.191 2.530 1.00 64.19 213 ASP A O 1
ATOM 1562 N N . SER A 1 214 ? -16.147 8.072 4.431 1.00 51.53 214 SER A N 1
ATOM 1563 C CA . SER A 1 214 ? -14.803 7.474 4.438 1.00 51.53 214 SER A CA 1
ATOM 1564 C C . SER A 1 214 ? -14.573 6.540 3.240 1.00 51.53 214 SER A C 1
ATOM 1566 O O . SER A 1 214 ? -13.478 6.493 2.676 1.00 51.53 214 SER A O 1
ATOM 1568 N N . LEU A 1 215 ? -15.609 5.811 2.811 1.00 48.00 215 LEU A N 1
ATOM 1569 C CA . LEU A 1 215 ? -15.574 4.957 1.628 1.00 48.00 215 LEU A CA 1
ATOM 1570 C C . LEU A 1 215 ? -15.593 5.775 0.339 1.00 48.00 215 LEU A C 1
ATOM 1572 O O . LEU A 1 215 ? -14.957 5.347 -0.616 1.00 48.00 215 LEU A O 1
ATOM 1576 N N . ASP A 1 216 ? -16.261 6.922 0.313 1.00 47.56 216 ASP A N 1
ATOM 1577 C CA . ASP A 1 216 ? -16.329 7.857 -0.805 1.00 47.56 216 ASP A CA 1
ATOM 1578 C C . ASP A 1 216 ? -15.009 8.604 -0.956 1.00 47.56 216 ASP A C 1
ATOM 1580 O O . ASP A 1 216 ? -14.581 8.840 -2.079 1.00 47.56 216 ASP A O 1
ATOM 1584 N N . GLU A 1 217 ? -14.285 8.876 0.127 1.00 55.69 217 GLU A N 1
ATOM 1585 C CA . GLU A 1 217 ? -12.906 9.365 0.062 1.00 55.69 217 GLU A CA 1
ATOM 1586 C C . GLU A 1 217 ? -11.929 8.283 -0.401 1.00 55.69 217 GLU A C 1
ATOM 1588 O O . GLU A 1 217 ? -11.069 8.539 -1.250 1.00 55.69 217 GLU A O 1
ATOM 1593 N N . ILE A 1 218 ? -12.092 7.043 0.071 1.00 51.66 218 ILE A N 1
ATOM 1594 C CA . ILE A 1 218 ? -11.364 5.889 -0.476 1.00 51.66 218 ILE A CA 1
ATOM 1595 C C . ILE A 1 218 ? -11.717 5.698 -1.960 1.00 51.66 218 ILE A C 1
ATOM 1597 O O . ILE A 1 218 ? -10.837 5.393 -2.771 1.00 51.66 218 ILE A O 1
ATOM 1601 N N . ALA A 1 219 ? -12.975 5.910 -2.343 1.00 38.72 219 ALA A N 1
ATOM 1602 C CA . ALA A 1 219 ? -13.457 5.807 -3.712 1.00 38.72 219 ALA A CA 1
ATOM 1603 C C . ALA A 1 219 ? -12.995 6.986 -4.567 1.00 38.72 219 ALA A C 1
ATOM 1605 O O . ALA A 1 219 ? -12.697 6.771 -5.735 1.00 38.72 219 ALA A O 1
ATOM 1606 N N . ALA A 1 220 ? -12.855 8.189 -4.013 1.00 48.88 220 ALA A N 1
ATOM 1607 C CA . ALA A 1 220 ? -12.277 9.358 -4.665 1.00 48.88 220 ALA A CA 1
ATOM 1608 C C . ALA A 1 220 ? -10.775 9.155 -4.880 1.00 48.88 220 ALA A C 1
ATOM 1610 O O . ALA A 1 220 ? -10.272 9.411 -5.972 1.00 48.88 220 ALA A O 1
ATOM 1611 N N . GLY A 1 221 ? -10.068 8.582 -3.902 1.00 47.59 221 GLY A N 1
ATOM 1612 C CA . GLY A 1 221 ? -8.692 8.114 -4.069 1.00 47.59 221 GLY A CA 1
ATOM 1613 C C . GLY A 1 221 ? -8.581 7.024 -5.140 1.00 47.59 221 GLY A C 1
ATOM 1614 O O . GLY A 1 221 ? -7.687 7.062 -5.990 1.00 47.59 221 GLY A O 1
ATOM 1615 N N . ALA A 1 222 ? -9.532 6.087 -5.177 1.00 44.12 222 ALA A N 1
ATOM 1616 C CA . ALA A 1 222 ? -9.624 5.088 -6.235 1.00 44.12 222 ALA A CA 1
ATOM 1617 C C . ALA A 1 222 ? -9.983 5.713 -7.596 1.00 44.12 222 ALA A C 1
ATOM 1619 O O . ALA A 1 222 ? -9.470 5.265 -8.617 1.00 44.12 222 ALA A O 1
ATOM 1620 N N . ALA A 1 223 ? -10.824 6.745 -7.639 1.00 35.56 223 ALA A N 1
ATOM 1621 C CA . ALA A 1 223 ? -11.230 7.460 -8.844 1.00 35.56 223 ALA A CA 1
ATOM 1622 C C . ALA A 1 223 ? -10.068 8.277 -9.411 1.00 35.56 223 ALA A C 1
ATOM 1624 O O . ALA A 1 223 ? -9.794 8.173 -10.601 1.00 35.56 223 ALA A O 1
ATOM 1625 N N . ALA A 1 224 ? -9.305 8.967 -8.562 1.00 51.44 224 ALA A N 1
ATOM 1626 C CA . ALA A 1 224 ? -8.042 9.595 -8.935 1.00 51.44 224 ALA A CA 1
ATOM 1627 C C . ALA A 1 224 ? -7.053 8.549 -9.477 1.00 51.44 224 ALA A C 1
ATOM 1629 O O . ALA A 1 224 ? -6.434 8.748 -10.523 1.00 51.44 224 ALA A O 1
ATOM 1630 N N . TYR A 1 225 ? -6.972 7.372 -8.845 1.00 50.22 225 TYR A N 1
ATOM 1631 C CA . TYR A 1 225 ? -6.211 6.244 -9.385 1.00 50.22 225 TYR A CA 1
ATOM 1632 C C . TYR A 1 225 ? -6.742 5.781 -10.759 1.00 50.22 225 TYR A C 1
ATOM 1634 O O . TYR A 1 225 ? -5.952 5.465 -11.652 1.00 50.22 225 TYR A O 1
ATOM 1642 N N . TRP A 1 226 ? -8.059 5.779 -10.985 1.00 41.94 226 TRP A N 1
ATOM 1643 C CA . TRP A 1 226 ? -8.669 5.456 -12.280 1.00 41.94 226 TRP A CA 1
ATOM 1644 C C . TRP A 1 226 ? -8.436 6.531 -13.347 1.00 41.94 226 TRP A C 1
ATOM 1646 O O . TRP A 1 226 ? -8.201 6.166 -14.499 1.00 41.94 226 TRP A O 1
ATOM 1656 N N . GLU A 1 227 ? -8.428 7.816 -12.996 1.00 46.84 227 GLU A N 1
ATOM 1657 C CA . GLU A 1 227 ? -8.067 8.918 -13.897 1.00 46.84 227 GLU A CA 1
ATOM 1658 C C . GLU A 1 227 ? -6.602 8.813 -14.328 1.00 46.84 227 GLU A C 1
ATOM 1660 O O . GLU A 1 227 ? -6.290 8.849 -15.523 1.00 46.84 227 GLU A O 1
ATOM 1665 N N . VAL A 1 228 ? -5.706 8.556 -13.373 1.00 53.16 228 VAL A N 1
ATOM 1666 C CA . VAL A 1 228 ? -4.283 8.301 -13.630 1.00 53.16 228 VAL A CA 1
ATOM 1667 C C . VAL A 1 228 ? -4.097 7.054 -14.502 1.00 53.16 228 VAL A C 1
ATOM 1669 O O . VAL A 1 228 ? -3.305 7.056 -15.450 1.00 53.16 228 VAL A O 1
ATOM 1672 N N . LYS A 1 229 ? -4.874 5.993 -14.264 1.00 50.84 229 LYS A N 1
ATOM 1673 C CA . LYS A 1 229 ? -4.877 4.776 -15.091 1.00 50.84 229 LYS A CA 1
ATOM 1674 C C . LYS A 1 229 ? -5.465 5.015 -16.488 1.00 50.84 229 LYS A C 1
ATOM 1676 O O . LYS A 1 229 ? -4.999 4.397 -17.448 1.00 50.84 229 LYS A O 1
ATOM 1681 N N . GLY A 1 230 ? -6.436 5.919 -16.623 1.00 41.28 230 GLY A N 1
ATOM 1682 C CA . GLY A 1 230 ? -6.984 6.398 -17.894 1.00 41.28 230 GLY A CA 1
ATOM 1683 C C . GLY A 1 230 ? -5.937 7.149 -18.718 1.00 41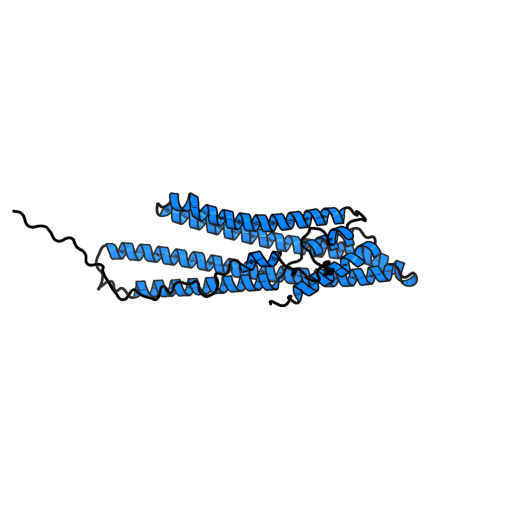.28 230 GLY A C 1
ATOM 1684 O O . GLY A 1 230 ? -5.725 6.827 -19.890 1.00 41.28 230 GLY A O 1
ATOM 1685 N N . PHE A 1 231 ? -5.177 8.045 -18.085 1.00 54.84 231 PHE A N 1
ATOM 1686 C CA . PHE A 1 231 ? -3.995 8.671 -18.690 1.00 54.84 231 PHE A CA 1
ATOM 1687 C C . PHE A 1 231 ? -2.917 7.639 -19.060 1.00 54.84 231 PHE A C 1
ATOM 1689 O O . PHE A 1 231 ? -2.363 7.672 -20.162 1.00 54.84 231 PHE A O 1
ATOM 1696 N N . GLY A 1 232 ? -2.673 6.648 -18.199 1.00 46.94 232 GLY A N 1
ATOM 1697 C CA . GLY A 1 232 ? -1.784 5.521 -18.498 1.00 46.94 232 GLY A CA 1
ATOM 1698 C C . GLY A 1 232 ? -2.239 4.694 -19.711 1.00 46.94 232 GLY A C 1
ATOM 1699 O O . GLY A 1 232 ? -1.408 4.207 -20.486 1.00 46.94 232 GLY A O 1
ATOM 1700 N N . ALA A 1 233 ? -3.550 4.568 -19.937 1.00 46.41 233 ALA A N 1
ATOM 1701 C CA . ALA A 1 233 ? -4.104 3.925 -21.126 1.00 46.41 233 ALA A CA 1
ATOM 1702 C C . ALA A 1 233 ? -3.8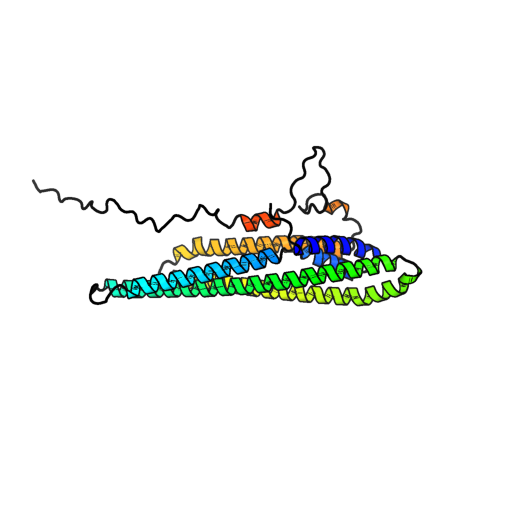51 4.745 -22.406 1.00 46.41 233 ALA A C 1
ATOM 1704 O O . ALA A 1 233 ? -3.546 4.149 -23.443 1.00 46.41 233 ALA A O 1
ATOM 1705 N N . ALA A 1 234 ? -3.873 6.081 -22.326 1.00 52.25 234 ALA A N 1
ATOM 1706 C CA . ALA A 1 234 ? -3.495 6.960 -23.437 1.00 52.25 234 ALA A CA 1
ATOM 1707 C C . ALA A 1 234 ? -2.007 6.800 -23.817 1.00 52.25 234 ALA A C 1
ATOM 1709 O O . ALA A 1 234 ? -1.681 6.663 -24.998 1.00 52.25 234 ALA A O 1
ATOM 1710 N N . ILE A 1 235 ? -1.109 6.677 -22.828 1.00 54.66 235 ILE A N 1
ATOM 1711 C CA . ILE A 1 235 ? 0.323 6.379 -23.046 1.00 54.66 235 ILE A CA 1
ATOM 1712 C C . ILE A 1 235 ? 0.513 4.986 -23.681 1.00 54.66 235 ILE A C 1
ATOM 1714 O O . ILE A 1 235 ? 1.301 4.811 -24.614 1.00 54.66 235 ILE A O 1
ATOM 1718 N N . LYS A 1 236 ? -0.254 3.980 -23.236 1.00 47.72 236 LYS A N 1
ATOM 1719 C CA . LYS A 1 236 ? -0.229 2.604 -23.777 1.00 47.72 236 LYS A CA 1
ATOM 1720 C C . LYS A 1 236 ? -0.685 2.515 -25.243 1.00 47.72 236 LYS A C 1
ATOM 1722 O O . LYS A 1 236 ? -0.347 1.535 -25.919 1.00 47.72 236 LYS A O 1
ATOM 1727 N N . GLY A 1 237 ? -1.434 3.512 -25.722 1.00 49.06 237 GLY A N 1
ATOM 1728 C CA . GLY A 1 237 ? -1.884 3.655 -27.108 1.00 49.06 237 GLY A CA 1
ATOM 1729 C C . GLY A 1 237 ? -0.796 4.086 -28.098 1.00 49.06 237 GLY A C 1
ATOM 1730 O O . GLY A 1 237 ? -1.027 4.014 -29.300 1.00 49.06 237 GLY A O 1
ATOM 1731 N N . GLY A 1 238 ? 0.395 4.484 -27.632 1.00 42.41 238 GLY A N 1
ATOM 1732 C CA . GLY A 1 238 ? 1.502 4.864 -28.519 1.00 42.41 238 GLY A CA 1
ATOM 1733 C C . GLY A 1 238 ? 1.301 6.198 -29.247 1.00 42.41 238 GLY A C 1
ATOM 1734 O O . GLY A 1 238 ? 1.935 6.428 -30.275 1.00 42.41 238 GLY A O 1
ATOM 1735 N N . GLY A 1 239 ? 0.434 7.078 -28.734 1.00 40.84 239 GLY A N 1
ATOM 1736 C CA . GLY A 1 239 ? 0.276 8.432 -29.258 1.00 40.84 239 GLY A CA 1
ATOM 1737 C C . GLY A 1 239 ? 1.559 9.237 -29.052 1.00 40.84 239 GLY A C 1
ATOM 1738 O O . GLY A 1 239 ? 1.906 9.585 -27.928 1.00 40.84 239 GLY A O 1
ATOM 1739 N N . ALA A 1 240 ? 2.268 9.540 -30.137 1.00 37.75 240 ALA A N 1
ATOM 1740 C CA . ALA A 1 240 ? 3.548 10.251 -30.146 1.00 37.75 240 ALA A CA 1
ATOM 1741 C C . ALA A 1 240 ? 3.474 11.746 -29.740 1.00 37.75 240 ALA A C 1
ATOM 1743 O O . ALA A 1 240 ? 4.405 12.499 -30.006 1.00 37.75 240 ALA A O 1
ATOM 1744 N N . LEU A 1 241 ? 2.398 12.203 -29.093 1.00 39.41 241 LEU A N 1
ATOM 1745 C CA . LEU A 1 241 ? 2.151 13.610 -28.762 1.00 39.41 241 LEU A CA 1
ATOM 1746 C C . LEU A 1 241 ? 1.426 13.732 -27.412 1.00 39.41 241 LEU A C 1
ATOM 1748 O O . LEU A 1 241 ? 0.211 13.865 -27.364 1.00 39.41 241 LEU A O 1
ATOM 1752 N N . ALA A 1 242 ? 2.172 13.692 -26.307 1.00 39.38 242 ALA A N 1
ATOM 1753 C CA . ALA A 1 242 ? 1.681 14.165 -25.003 1.00 39.38 242 ALA A CA 1
ATOM 1754 C C . ALA A 1 242 ? 2.790 14.726 -24.089 1.00 39.38 242 ALA A C 1
ATOM 1756 O O . ALA A 1 242 ? 2.547 14.998 -22.920 1.00 39.38 242 ALA A O 1
ATOM 1757 N N . LEU A 1 243 ? 4.002 14.950 -24.609 1.00 38.75 243 LEU A N 1
ATOM 1758 C CA . LEU A 1 243 ? 5.059 15.649 -23.867 1.00 38.75 243 LEU A CA 1
ATOM 1759 C C . LEU A 1 243 ? 4.685 17.105 -23.498 1.00 38.75 243 LEU A C 1
ATOM 1761 O O . LEU A 1 243 ? 5.017 17.509 -22.389 1.00 38.75 243 LEU A O 1
ATOM 1765 N N . PRO A 1 244 ? 3.940 17.880 -24.321 1.00 36.72 244 PRO A N 1
ATOM 1766 C CA . PRO A 1 244 ? 3.503 19.228 -23.930 1.00 36.72 244 PRO A CA 1
ATOM 1767 C C . PRO A 1 244 ? 2.344 19.250 -22.917 1.00 36.72 244 PRO A C 1
ATOM 1769 O O . PRO A 1 244 ? 2.131 20.260 -22.256 1.00 36.72 244 PRO A O 1
ATOM 1772 N N . ALA A 1 245 ? 1.595 18.150 -22.771 1.00 36.44 245 ALA A N 1
ATOM 1773 C CA . ALA A 1 245 ? 0.455 18.061 -21.850 1.00 36.44 245 ALA A CA 1
ATOM 1774 C C . ALA A 1 245 ? 0.871 17.748 -20.398 1.00 36.44 245 ALA A C 1
ATOM 1776 O O . ALA A 1 245 ? 0.056 17.858 -19.489 1.00 36.44 245 ALA A O 1
ATOM 1777 N N . LEU A 1 246 ? 2.148 17.419 -20.165 1.00 39.44 246 LEU A N 1
ATOM 1778 C CA . LEU A 1 246 ? 2.721 17.240 -18.826 1.00 39.44 246 LEU A CA 1
ATOM 1779 C C . LEU A 1 246 ? 2.890 18.560 -18.046 1.00 39.44 246 LEU A C 1
ATOM 1781 O O . LEU A 1 246 ? 3.240 18.511 -16.875 1.00 39.44 246 LEU A O 1
ATOM 1785 N N . GLY A 1 247 ? 2.648 19.723 -18.667 1.00 33.31 247 GLY A N 1
ATOM 1786 C CA . GLY A 1 247 ? 2.743 21.038 -18.014 1.00 33.31 247 GLY A CA 1
ATOM 1787 C C . GLY A 1 247 ? 1.433 21.828 -17.928 1.00 33.31 247 GLY A C 1
ATOM 1788 O O . GLY A 1 247 ? 1.402 22.874 -17.291 1.00 33.31 247 GLY A O 1
ATOM 1789 N N . ALA A 1 248 ? 0.347 21.361 -18.552 1.00 32.16 248 ALA A N 1
ATOM 1790 C CA . ALA A 1 248 ? -0.899 22.119 -18.654 1.00 32.16 248 ALA A CA 1
ATOM 1791 C C . ALA A 1 248 ? -2.083 21.290 -18.136 1.00 32.16 248 ALA A C 1
ATOM 1793 O O . ALA A 1 248 ? -2.804 20.666 -18.908 1.00 32.16 248 ALA A O 1
ATOM 1794 N N . GLY A 1 249 ? -2.277 21.291 -16.813 1.00 33.03 249 GLY A N 1
ATOM 1795 C CA . GLY A 1 249 ? -3.576 20.971 -16.205 1.00 33.03 249 GLY A CA 1
ATOM 1796 C C . GLY A 1 249 ? -3.684 19.715 -15.334 1.00 33.03 249 GLY A C 1
ATOM 1797 O O . GLY A 1 249 ? -4.747 19.507 -14.766 1.00 33.03 249 GLY A O 1
ATOM 1798 N N . THR A 1 250 ? -2.636 18.900 -15.165 1.00 36.91 250 THR A N 1
ATOM 1799 C CA . THR A 1 250 ? -2.716 17.634 -14.391 1.00 36.91 250 THR A CA 1
ATOM 1800 C C . THR A 1 250 ? -2.172 17.706 -12.957 1.00 36.91 250 THR A C 1
ATOM 1802 O O . THR A 1 250 ? -2.036 16.678 -12.304 1.00 36.91 250 THR A O 1
ATOM 1805 N N . GLY A 1 251 ? -1.812 18.889 -12.443 1.00 35.31 251 GLY A N 1
ATOM 1806 C CA . GLY A 1 251 ? -1.258 19.037 -11.082 1.00 35.31 251 GLY A CA 1
ATOM 1807 C C . GLY A 1 251 ? 0.133 18.407 -10.868 1.00 35.31 251 GLY A C 1
ATOM 1808 O O . GLY A 1 251 ? 0.715 18.537 -9.792 1.00 35.31 251 GLY A O 1
ATOM 1809 N N . LEU A 1 252 ? 0.706 17.774 -11.895 1.00 36.78 252 LEU A N 1
ATOM 1810 C CA . LEU A 1 252 ? 2.049 17.199 -11.911 1.00 36.78 252 LEU A CA 1
ATOM 1811 C C . LEU A 1 252 ? 3.063 18.244 -12.399 1.00 36.78 252 LEU A C 1
ATOM 1813 O O . LEU A 1 252 ? 3.512 18.228 -13.541 1.00 36.78 252 LEU A O 1
ATOM 1817 N N . ASN A 1 253 ? 3.450 19.160 -11.509 1.00 37.56 253 ASN A N 1
ATOM 1818 C CA . ASN A 1 253 ? 4.623 20.022 -11.703 1.00 37.56 253 ASN A CA 1
ATOM 1819 C C . ASN A 1 253 ? 5.907 19.181 -11.557 1.00 37.56 253 ASN A C 1
ATOM 1821 O O . ASN A 1 253 ? 6.546 19.183 -10.507 1.00 37.56 253 ASN A O 1
ATOM 1825 N N . ILE A 1 254 ? 6.279 18.424 -12.595 1.00 37.56 254 ILE A N 1
ATOM 1826 C CA . ILE A 1 254 ? 7.520 17.617 -12.599 1.00 37.56 254 ILE A CA 1
ATOM 1827 C C . ILE A 1 254 ? 8.748 18.475 -12.986 1.00 37.56 254 ILE A C 1
ATOM 1829 O O . ILE A 1 254 ? 9.884 18.061 -12.780 1.00 37.56 254 ILE A O 1
ATOM 1833 N N . LEU A 1 255 ? 8.548 19.712 -13.458 1.00 33.03 255 LEU A N 1
ATOM 1834 C CA . LEU A 1 255 ? 9.595 20.726 -13.649 1.00 33.03 255 LEU A CA 1
ATOM 1835 C C . LEU A 1 255 ? 9.044 22.115 -13.273 1.00 33.03 255 LEU A C 1
ATOM 1837 O O . LEU A 1 255 ? 7.994 22.488 -13.799 1.00 33.03 255 LEU A O 1
ATOM 1841 N N . PRO A 1 256 ? 9.717 22.908 -12.415 1.00 34.12 256 PRO A N 1
ATOM 1842 C CA . PRO A 1 256 ? 9.329 24.293 -12.190 1.00 34.12 256 PRO A CA 1
ATOM 1843 C C . PRO A 1 256 ? 9.705 25.105 -13.433 1.00 34.12 256 PRO A C 1
ATOM 1845 O O . PRO A 1 256 ? 10.857 25.497 -13.611 1.00 34.12 256 PRO A O 1
ATOM 1848 N N . LEU A 1 257 ? 8.743 25.339 -14.324 1.00 31.36 257 LEU A N 1
ATOM 1849 C CA . LEU A 1 257 ? 8.882 26.394 -15.321 1.00 31.36 257 LEU A CA 1
ATOM 1850 C C . LEU A 1 257 ? 8.580 27.736 -14.635 1.00 31.36 257 LEU A C 1
ATOM 1852 O O . LEU A 1 257 ? 7.562 27.841 -13.946 1.00 31.36 257 LEU A O 1
ATOM 1856 N N . PRO A 1 258 ? 9.448 28.753 -14.778 1.00 30.12 258 PRO A N 1
ATOM 1857 C CA . PRO A 1 258 ? 9.219 30.055 -14.170 1.00 30.12 258 PRO A CA 1
ATOM 1858 C C . PRO A 1 258 ? 7.960 30.683 -14.772 1.00 30.12 258 PRO A C 1
ATOM 1860 O O . PRO A 1 258 ? 7.858 30.861 -15.987 1.00 30.12 258 PRO A O 1
ATOM 1863 N N . GLY A 1 259 ? 6.990 31.002 -13.914 1.00 33.00 259 GLY A N 1
ATOM 1864 C CA . GLY A 1 259 ? 5.826 31.783 -14.310 1.00 33.00 259 GLY A CA 1
ATOM 1865 C C . GLY A 1 259 ? 6.239 33.205 -14.711 1.00 33.00 259 GLY A C 1
ATOM 1866 O O . GLY A 1 259 ? 7.274 33.694 -14.250 1.00 33.00 259 GLY A O 1
ATOM 1867 N N . PRO A 1 260 ? 5.428 33.908 -15.520 1.00 30.89 260 PRO A N 1
ATOM 1868 C CA . PRO A 1 260 ? 5.732 35.259 -16.009 1.00 30.89 260 PRO A CA 1
ATOM 1869 C C . PRO A 1 260 ? 5.955 36.306 -14.898 1.00 30.89 260 PRO A C 1
ATOM 1871 O O . PRO A 1 260 ? 6.470 37.382 -15.183 1.00 30.89 260 PRO A O 1
ATOM 1874 N N . ASN A 1 261 ? 5.640 35.970 -13.640 1.00 36.62 261 ASN A N 1
ATOM 1875 C CA . ASN A 1 261 ? 5.771 36.843 -12.472 1.00 36.62 261 ASN A CA 1
ATOM 1876 C C . ASN A 1 261 ? 6.787 36.333 -11.422 1.00 36.62 261 ASN A C 1
ATOM 1878 O O . ASN A 1 261 ? 6.874 36.903 -10.341 1.00 36.62 261 ASN A O 1
ATOM 1882 N N . GLY A 1 262 ? 7.544 35.261 -11.699 1.00 31.62 262 GLY A N 1
ATOM 1883 C CA . GLY A 1 262 ? 8.592 34.756 -10.793 1.00 31.62 262 GLY A CA 1
ATOM 1884 C C . GLY A 1 262 ? 8.123 33.947 -9.572 1.00 31.62 262 GLY A C 1
ATOM 1885 O O . GLY A 1 262 ? 8.965 33.493 -8.803 1.00 31.62 262 GLY A O 1
ATOM 1886 N N . GLU A 1 263 ? 6.822 33.706 -9.402 1.00 30.94 263 GLU A N 1
ATOM 1887 C CA . GLU A 1 263 ? 6.289 32.878 -8.311 1.00 30.94 263 GLU A CA 1
ATOM 1888 C C . GLU A 1 263 ? 6.094 31.419 -8.759 1.00 30.94 263 GLU A C 1
ATOM 1890 O O . GLU A 1 263 ? 5.433 31.135 -9.761 1.00 30.94 263 GLU A O 1
ATOM 1895 N N . THR A 1 264 ? 6.687 30.479 -8.018 1.00 34.28 264 THR A N 1
ATOM 1896 C CA . THR A 1 264 ? 6.522 29.032 -8.205 1.00 34.28 264 THR A CA 1
ATOM 1897 C C . THR A 1 264 ? 5.440 28.501 -7.261 1.00 34.28 264 THR A C 1
ATOM 1899 O O . THR A 1 264 ? 5.538 28.632 -6.044 1.00 34.28 264 THR A O 1
ATOM 1902 N N . ALA A 1 265 ? 4.399 27.867 -7.808 1.00 33.47 265 ALA A N 1
ATOM 1903 C CA . ALA A 1 265 ? 3.414 27.146 -7.000 1.00 33.47 265 ALA A CA 1
ATOM 1904 C C . ALA A 1 265 ? 4.024 25.829 -6.463 1.00 33.47 265 ALA A C 1
ATOM 1906 O O . ALA A 1 265 ? 4.650 25.098 -7.241 1.00 33.47 265 ALA A O 1
ATOM 1907 N N . PRO A 1 266 ? 3.858 25.493 -5.167 1.00 35.16 266 PRO A N 1
ATOM 1908 C CA . PRO A 1 266 ? 4.447 24.289 -4.586 1.00 35.16 266 PRO A CA 1
ATOM 1909 C C . PRO A 1 266 ? 3.803 23.012 -5.151 1.00 35.16 266 PRO A C 1
ATOM 1911 O O . PRO A 1 266 ? 2.582 22.889 -5.232 1.00 35.16 266 PRO A O 1
ATOM 1914 N N . ALA A 1 267 ? 4.642 22.048 -5.535 1.00 31.80 267 ALA A N 1
ATOM 1915 C CA . ALA A 1 267 ? 4.229 20.724 -5.997 1.00 31.80 267 ALA A CA 1
ATOM 1916 C C . ALA A 1 267 ? 3.830 19.835 -4.801 1.00 31.80 267 ALA A C 1
ATOM 1918 O O . ALA A 1 267 ? 4.614 19.719 -3.862 1.00 31.80 267 ALA A O 1
ATOM 1919 N N . GLY A 1 268 ? 2.653 19.184 -4.837 1.00 33.69 268 GLY A N 1
ATOM 1920 C CA . GLY A 1 268 ? 2.308 18.128 -3.862 1.00 33.69 268 GLY A CA 1
ATOM 1921 C C . GLY A 1 268 ? 0.887 18.088 -3.273 1.00 33.69 268 GLY A C 1
ATOM 1922 O O . GLY A 1 268 ? 0.729 17.611 -2.153 1.00 33.69 268 GLY A O 1
ATOM 1923 N N . GLN A 1 269 ? -0.169 18.532 -3.964 1.00 33.72 269 GLN A N 1
ATOM 1924 C CA . GLN A 1 269 ? -1.511 18.580 -3.346 1.00 33.72 269 GLN A CA 1
ATOM 1925 C C . GLN A 1 269 ? -2.229 17.228 -3.157 1.00 33.72 269 GLN A C 1
ATOM 1927 O O . GLN A 1 269 ? -3.225 17.187 -2.445 1.00 33.72 269 GLN A O 1
ATOM 1932 N N . ALA A 1 270 ? -1.703 16.101 -3.650 1.00 33.81 270 ALA A N 1
ATOM 1933 C CA . ALA A 1 270 ? -2.223 14.784 -3.251 1.00 33.81 270 ALA A CA 1
ATOM 1934 C C . ALA A 1 270 ? -1.896 14.436 -1.777 1.00 33.81 270 ALA A C 1
ATOM 1936 O O . ALA A 1 270 ? -2.627 13.682 -1.145 1.00 33.81 270 ALA A O 1
ATOM 1937 N N . SER A 1 271 ? -0.846 15.036 -1.194 1.00 37.38 271 SER A N 1
ATOM 1938 C CA . SER A 1 271 ? -0.495 14.900 0.233 1.00 37.38 271 SER A CA 1
ATOM 1939 C C . SER A 1 271 ? -1.334 15.812 1.147 1.00 37.38 271 SER A C 1
ATOM 1941 O O . SER A 1 271 ? -1.420 15.572 2.351 1.00 37.38 271 SER A O 1
ATOM 1943 N N . ALA A 1 272 ? -1.996 16.834 0.592 1.00 33.28 272 ALA A N 1
ATOM 1944 C CA . ALA A 1 272 ? -2.757 17.806 1.377 1.00 33.28 272 ALA A CA 1
ATOM 1945 C C . ALA A 1 272 ? -4.011 17.199 2.031 1.00 33.28 272 ALA A C 1
ATOM 1947 O O . ALA A 1 272 ? -4.361 17.601 3.137 1.00 33.28 272 ALA A O 1
ATOM 1948 N N . TYR A 1 273 ? -4.623 16.184 1.414 1.00 34.09 273 TYR A N 1
ATOM 1949 C CA . TYR A 1 273 ? -5.805 15.524 1.975 1.00 34.09 273 TYR A CA 1
ATOM 1950 C C . TYR A 1 273 ? -5.479 14.637 3.187 1.00 34.09 273 TYR A C 1
ATOM 1952 O O . TYR A 1 273 ? -6.289 14.542 4.096 1.00 34.09 273 TYR A O 1
ATOM 1960 N N . GLY A 1 274 ? -4.276 14.054 3.280 1.00 32.62 274 GLY A N 1
ATOM 1961 C CA . GLY A 1 274 ? -3.890 13.201 4.417 1.00 32.62 274 GLY A CA 1
ATOM 1962 C C . GLY A 1 274 ? -3.546 13.963 5.705 1.00 32.62 274 GLY A C 1
ATOM 1963 O O . GLY A 1 274 ? -3.685 13.422 6.799 1.00 32.62 274 GLY A O 1
ATOM 1964 N N . ASN A 1 275 ? -3.124 15.227 5.597 1.00 33.44 275 ASN A N 1
ATOM 1965 C CA . ASN A 1 275 ? -2.730 16.046 6.752 1.00 33.44 275 ASN A CA 1
ATOM 1966 C C . ASN A 1 275 ? -3.878 16.876 7.346 1.00 33.44 275 ASN A C 1
ATOM 1968 O O . ASN A 1 275 ? -3.706 17.458 8.414 1.00 33.44 275 ASN A O 1
ATOM 1972 N N . GLN A 1 276 ? -5.041 16.925 6.691 1.00 33.28 276 GLN A N 1
ATOM 1973 C CA . GLN A 1 276 ? -6.216 17.650 7.188 1.00 33.28 276 GLN A CA 1
ATOM 1974 C C . GLN A 1 276 ? -7.000 16.865 8.259 1.00 33.28 276 GLN A C 1
ATOM 1976 O O . GLN A 1 276 ? -7.823 17.443 8.963 1.00 33.28 276 GLN A O 1
ATOM 1981 N N . TRP A 1 277 ? -6.699 15.570 8.416 1.00 33.94 277 TRP A N 1
ATOM 1982 C CA . TRP A 1 277 ? -7.384 14.635 9.318 1.00 33.94 277 TRP A CA 1
ATOM 1983 C C . TRP A 1 277 ? -6.740 14.463 10.693 1.00 33.94 277 TRP A C 1
ATOM 1985 O O . TRP A 1 277 ? -7.276 13.743 11.531 1.00 33.94 277 TRP A O 1
ATOM 1995 N N . ILE A 1 278 ? -5.601 15.108 10.956 1.00 36.72 278 ILE A N 1
ATOM 1996 C CA . ILE A 1 278 ? -5.045 15.178 12.308 1.00 36.72 278 ILE A CA 1
ATOM 1997 C C . ILE A 1 278 ? -5.529 16.509 12.884 1.00 36.72 278 ILE A C 1
ATOM 1999 O O . ILE A 1 278 ? -5.030 17.548 12.443 1.00 36.72 278 ILE A O 1
ATOM 2003 N N . PRO A 1 279 ? -6.488 16.522 13.835 1.00 34.09 279 PRO A N 1
ATOM 2004 C CA . PRO A 1 279 ? -6.809 17.739 14.562 1.00 34.09 279 PRO A CA 1
ATOM 2005 C C . PRO A 1 279 ? -5.500 18.299 15.108 1.00 34.09 279 PRO A C 1
ATOM 2007 O O . PRO A 1 279 ? -4.711 17.558 15.703 1.00 34.09 279 PRO A O 1
ATOM 2010 N N . ASP A 1 280 ? -5.249 19.585 14.867 1.00 34.81 280 ASP A N 1
ATOM 2011 C CA . ASP A 1 280 ? -4.103 20.281 15.438 1.00 34.81 280 ASP A CA 1
ATOM 2012 C C . ASP A 1 280 ? -3.998 19.930 16.934 1.00 34.81 280 ASP A C 1
ATOM 2014 O O . ASP A 1 280 ? -5.014 19.798 17.629 1.00 34.81 280 ASP A O 1
ATOM 2018 N N . LYS A 1 281 ? -2.772 19.741 17.433 1.00 42.72 281 LYS A N 1
ATOM 2019 C CA . LYS A 1 281 ? -2.456 19.187 18.766 1.00 42.72 281 LYS A CA 1
ATOM 2020 C C . LYS A 1 281 ? -3.035 19.995 19.949 1.00 42.72 281 LYS A C 1
ATOM 2022 O O . LYS A 1 281 ? -2.753 19.665 21.096 1.00 42.72 281 LYS A O 1
ATOM 2027 N N . GLY A 1 282 ? -3.837 21.030 19.700 1.00 34.12 282 GLY A N 1
ATOM 2028 C CA . GLY A 1 282 ? -4.555 21.834 20.690 1.00 34.12 282 GLY A CA 1
ATOM 2029 C C . GLY A 1 282 ? -6.050 21.520 20.863 1.00 34.12 282 GLY A C 1
ATOM 2030 O O . GLY A 1 282 ? -6.705 22.225 21.625 1.00 34.12 282 GLY A O 1
ATOM 2031 N N . GLY A 1 283 ? -6.612 20.520 20.170 1.00 29.98 283 GLY A N 1
ATOM 2032 C CA . GLY A 1 283 ? -8.066 20.271 20.142 1.00 29.98 283 GLY A CA 1
ATOM 2033 C C . GLY A 1 283 ? -8.630 19.230 21.120 1.00 29.98 283 GLY A C 1
ATOM 2034 O O . GLY A 1 283 ? -9.851 19.107 21.221 1.00 29.98 283 GLY A O 1
ATOM 2035 N N . TRP A 1 284 ? -7.800 18.480 21.849 1.00 31.23 284 TRP A N 1
ATOM 2036 C CA . TRP A 1 284 ? -8.312 17.573 22.879 1.00 31.23 284 TRP A CA 1
ATOM 2037 C C . TRP A 1 284 ? -8.784 18.409 24.068 1.00 31.23 284 TRP A C 1
ATOM 2039 O O . TRP A 1 284 ? -7.975 18.921 24.841 1.00 31.23 284 TRP A O 1
ATOM 2049 N N . ARG A 1 285 ? -10.107 18.583 24.202 1.00 42.00 285 ARG A N 1
ATOM 2050 C CA . ARG A 1 285 ? -10.699 19.050 25.459 1.00 42.00 285 ARG A CA 1
ATOM 2051 C C . ARG A 1 285 ? -10.186 18.136 26.566 1.00 42.00 285 ARG A C 1
ATOM 2053 O O . ARG A 1 285 ? -10.366 16.925 26.516 1.00 42.00 285 ARG A O 1
ATOM 2060 N N . ASP A 1 286 ? -9.516 18.744 27.529 1.00 40.91 286 ASP A N 1
ATOM 2061 C CA . ASP A 1 286 ? -8.997 18.104 28.726 1.00 40.91 286 ASP A CA 1
ATOM 2062 C C . ASP A 1 286 ? -10.180 17.622 29.583 1.00 40.91 286 ASP A C 1
ATOM 2064 O O . ASP A 1 286 ? -10.679 18.346 30.443 1.00 40.91 286 ASP A O 1
ATOM 2068 N N . TYR A 1 287 ? -10.685 16.418 29.299 1.00 39.59 287 TYR A N 1
ATOM 2069 C CA . TYR A 1 287 ? -11.785 15.790 30.045 1.00 39.59 287 TYR A CA 1
ATOM 2070 C C . TYR A 1 287 ? -11.389 15.418 31.485 1.00 39.59 287 TYR A C 1
ATOM 2072 O O . TYR A 1 287 ? -12.249 15.050 32.277 1.00 39.59 287 TYR A O 1
ATOM 2080 N N . ASN A 1 288 ? -10.111 15.579 31.851 1.00 41.62 288 ASN A N 1
ATOM 2081 C CA . ASN A 1 288 ? -9.635 15.464 33.229 1.00 41.62 288 ASN A CA 1
ATOM 2082 C C . ASN A 1 288 ? -9.794 16.759 34.039 1.00 41.62 288 ASN A C 1
ATOM 2084 O O . ASN A 1 288 ? -9.541 16.755 35.246 1.00 41.62 288 ASN A O 1
ATOM 2088 N N . LYS A 1 289 ? -10.274 17.857 33.437 1.00 41.94 289 LYS A N 1
ATOM 2089 C CA . LYS A 1 289 ? -10.850 18.960 34.213 1.00 41.94 289 LYS A CA 1
ATOM 2090 C C . LYS A 1 289 ? -12.251 18.566 34.662 1.00 41.94 289 LYS A C 1
ATOM 2092 O O . LYS A 1 289 ? -13.248 18.994 34.090 1.00 41.94 289 LYS A O 1
ATOM 2097 N N . LEU A 1 290 ? -12.289 17.749 35.712 1.00 42.28 290 LEU A N 1
ATOM 2098 C CA . LEU A 1 290 ? -13.420 17.690 36.626 1.00 42.28 290 LEU A CA 1
ATOM 2099 C C . LEU A 1 290 ? -13.823 19.130 36.957 1.00 42.28 290 LEU A C 1
ATOM 2101 O O . LEU A 1 290 ? -13.030 19.902 37.499 1.00 42.28 290 LEU A O 1
ATOM 2105 N N . ASP A 1 291 ? -15.043 19.477 36.569 1.00 46.50 291 ASP A N 1
ATOM 2106 C CA . ASP A 1 291 ? -15.765 20.643 37.044 1.00 46.50 291 ASP A CA 1
ATOM 2107 C C . ASP A 1 291 ? -15.825 20.564 38.578 1.00 46.50 291 ASP A C 1
ATOM 2109 O O . ASP A 1 291 ? -16.607 19.812 39.159 1.00 46.50 291 ASP A O 1
ATOM 2113 N N . THR A 1 292 ? -14.915 21.272 39.247 1.00 44.88 292 THR A N 1
ATOM 2114 C CA . THR A 1 292 ? -14.815 21.336 40.711 1.00 44.88 292 THR A CA 1
ATOM 2115 C C . THR A 1 292 ? -15.731 22.404 41.314 1.00 44.88 292 THR A C 1
ATOM 2117 O O . THR A 1 292 ? -15.446 22.933 42.389 1.00 44.88 292 THR A O 1
ATOM 2120 N N . GLY A 1 293 ? -16.869 22.696 40.681 1.00 44.94 293 GLY A N 1
ATOM 2121 C CA . GLY A 1 293 ? -17.953 23.456 41.300 1.00 44.94 293 GLY A CA 1
ATOM 2122 C C . GLY A 1 293 ? -18.667 24.336 40.283 1.00 44.94 293 GLY A C 1
ATOM 2123 O O . GLY A 1 293 ? -18.096 25.266 39.732 1.00 44.94 293 GLY A O 1
ATOM 2124 N N . THR A 1 294 ? -19.972 24.210 40.098 1.00 48.00 294 THR A N 1
ATOM 2125 C CA . THR A 1 294 ? -20.985 24.455 41.130 1.00 48.00 294 THR A CA 1
ATOM 2126 C C . THR A 1 294 ? -22.365 24.207 40.511 1.00 48.00 294 THR A C 1
ATOM 2128 O O . THR A 1 294 ? -22.620 24.641 39.395 1.00 48.00 294 THR A O 1
ATOM 2131 N N . GLY A 1 295 ? -23.281 23.582 41.262 1.00 44.88 295 GLY A N 1
ATOM 2132 C CA . GLY A 1 295 ? -24.722 23.788 41.055 1.00 44.88 295 GLY A CA 1
ATOM 2133 C C . GLY A 1 295 ? -25.545 22.636 40.467 1.00 44.88 295 GLY A C 1
ATOM 2134 O O . GLY A 1 295 ? -26.188 22.811 39.443 1.00 44.88 295 GLY A O 1
ATOM 2135 N N . TRP A 1 296 ? -25.637 21.502 41.169 1.00 40.56 296 TRP A N 1
ATOM 2136 C CA . TRP A 1 296 ? -26.761 20.552 41.034 1.00 40.56 296 TRP A CA 1
ATOM 2137 C C . TRP A 1 296 ? -27.655 20.590 42.280 1.00 40.56 296 TRP A C 1
ATOM 2139 O O . TRP A 1 296 ? -27.917 19.572 42.916 1.00 40.56 296 TRP A O 1
ATOM 2149 N N . ASN A 1 297 ? -28.079 21.786 42.693 1.00 49.25 297 ASN A N 1
ATOM 2150 C CA . ASN A 1 297 ? -28.931 21.925 43.871 1.00 49.25 297 ASN A CA 1
ATOM 2151 C C . ASN A 1 297 ? -30.005 22.999 43.686 1.00 49.25 297 ASN A C 1
ATOM 2153 O O . ASN A 1 297 ? -30.096 23.924 44.479 1.00 49.25 297 ASN A O 1
ATOM 2157 N N . ASP A 1 298 ? -30.840 22.832 42.662 1.00 47.00 298 ASP A N 1
ATOM 2158 C CA . ASP A 1 298 ? -32.149 23.482 42.590 1.00 47.00 298 ASP A CA 1
ATOM 2159 C C . ASP A 1 298 ? -33.232 22.397 42.581 1.00 47.00 298 ASP A C 1
ATOM 2161 O O . ASP A 1 298 ? -33.754 21.988 41.544 1.00 47.00 298 ASP A O 1
ATOM 2165 N N . LYS A 1 299 ? -33.568 21.898 43.776 1.00 48.50 299 LYS A N 1
ATOM 2166 C CA . LYS A 1 299 ? -34.886 21.296 43.997 1.00 48.50 299 LYS A CA 1
ATOM 2167 C C . LYS A 1 299 ? -35.890 22.443 44.157 1.00 48.50 299 LYS A C 1
ATOM 2169 O O . LYS A 1 299 ? -35.651 23.311 44.996 1.00 48.50 299 LYS A O 1
ATOM 2174 N N . PRO A 1 300 ? -37.015 22.456 43.425 1.00 50.34 300 PRO A N 1
ATOM 2175 C CA . PRO A 1 300 ? -38.055 23.451 43.644 1.00 50.34 300 PRO A CA 1
ATOM 2176 C C . PRO A 1 300 ? -38.652 23.280 45.047 1.00 50.34 300 PRO A C 1
ATOM 2178 O O . PRO A 1 300 ? -39.104 22.197 45.424 1.00 50.34 300 PRO A O 1
ATOM 2181 N N . THR A 1 301 ? -38.634 24.356 45.831 1.00 61.38 301 THR A N 1
ATOM 2182 C CA . THR A 1 301 ? -39.310 24.457 47.127 1.00 61.38 301 THR A CA 1
ATOM 2183 C C . THR A 1 301 ? -40.828 24.315 46.937 1.00 61.38 301 THR A C 1
ATOM 2185 O O . THR A 1 301 ? -41.387 24.978 46.059 1.00 61.38 301 THR A O 1
ATOM 2188 N N . PRO A 1 302 ? -41.535 23.497 47.742 1.00 59.22 302 PRO A N 1
ATOM 2189 C CA . PRO A 1 302 ? -42.989 23.439 47.698 1.00 59.22 302 PRO A CA 1
ATOM 2190 C C . PRO A 1 302 ? -43.566 24.727 48.293 1.00 59.22 302 PRO A C 1
ATOM 2192 O O . PRO A 1 302 ? -43.257 25.095 49.424 1.00 59.22 302 PRO A O 1
ATOM 2195 N N . THR A 1 303 ? -44.405 25.414 47.524 1.00 68.81 303 THR A N 1
ATOM 2196 C CA . THR A 1 303 ? -45.177 26.574 47.975 1.00 68.81 303 THR A CA 1
ATOM 2197 C C . THR A 1 303 ? -46.187 26.168 49.050 1.00 68.81 303 THR A C 1
ATOM 2199 O O . THR A 1 303 ? -46.972 25.244 48.836 1.00 68.81 303 THR A O 1
ATOM 2202 N N . GLU A 1 304 ? -46.182 26.878 50.180 1.00 48.84 304 GLU A N 1
ATOM 2203 C CA . GLU A 1 304 ? -47.164 26.735 51.261 1.00 48.84 304 GLU A CA 1
ATOM 2204 C C . GLU A 1 304 ? -48.599 27.044 50.785 1.00 48.84 304 GLU A C 1
ATOM 2206 O O . GLU A 1 304 ? -48.801 27.975 49.994 1.00 48.84 304 GLU A O 1
ATOM 2211 N N . PRO A 1 305 ? -49.614 26.302 51.269 1.00 62.47 305 PRO A N 1
ATOM 2212 C CA . PRO A 1 305 ? -51.012 26.613 51.008 1.00 62.47 305 PRO A CA 1
ATOM 2213 C C . PRO A 1 305 ? -51.487 27.796 51.867 1.00 62.47 305 PRO A C 1
ATOM 2215 O O . PRO A 1 305 ? -51.216 27.858 53.066 1.00 62.47 305 PRO A O 1
ATOM 2218 N N . LYS A 1 306 ? -52.213 28.718 51.226 1.00 56.44 306 LYS A N 1
ATOM 2219 C CA . LYS A 1 306 ? -53.020 29.757 51.882 1.00 56.44 306 LYS A CA 1
ATOM 2220 C C . LYS A 1 306 ? -54.344 29.198 52.383 1.00 56.44 306 LYS A C 1
ATOM 2222 O O . LYS A 1 306 ? -54.884 28.302 51.696 1.00 56.44 306 LYS A O 1
#

Organism: NCBI:txid714109

Secondary structure (DSSP, 8-state):
-PPPPHHHHHHHHHHHHHHHHHHHHT-HHHHHHHHHHHHT---HHHHHHHHHHHHHHHHHHHHHHHHHHHHHHHS-TTT--SHHHHHHHHHHHHHHHHHHHHHHHHHHHHHHHHHHHHHHHHHHHHHHHHHHHHHHHHHHHHSTTTHHHHHHHHHHHHHHHHHHHHHHHHHHHHHHHHHHHHHHHHHHHHHHHHHHTT-HHHIIIIIHHHHHHHHHHHHHHHHHHHHHHHHHHHHHTT-S--SGGGSSSSS--SS-PPPTTSPPPPS-TTTHHHHTTS--TT----TT----------PPPPPPP-